Protein AF-A0A7S4Q7L6-F1 (afdb_monomer_lite)

InterPro domains:
  IPR058254 Putative CHCC zinc finger [PF26600] (32-59)
  IPR058254 Putative CHCC zinc finger [PF26600] (162-194)
  IPR058255 Putative CHCC zinc finger domain [PF26601] (67-102)

Sequence (224 aa):
KHMPKSTPLQELVEGSIPQVPPDLAGIRCGQEVTVRRRCGHAQKMRCDQASNVLPPCTEACSTRSFLCGHNVPVPCHLKQTFTAFNPWSSDTLDSLTER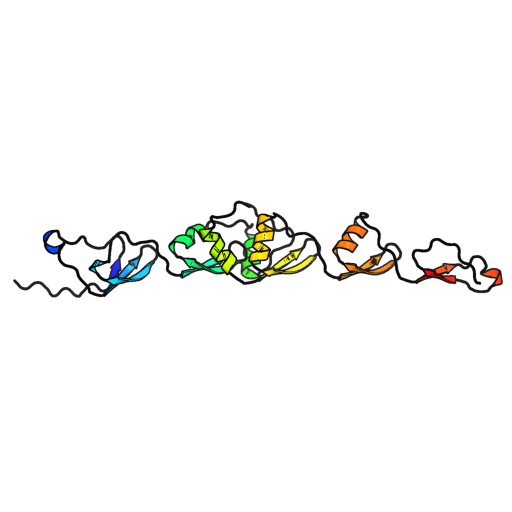QLLPAGAKPEDPSMPHDDVLKYVKACGKSVTVVKPCGHSAKYDCKQLLKIFTDGEVKSHCSETVTKPLRCGHMASISCRKYQDYAAQRASIECKETAFRPCWNSGVCGHAALPVKCSSDATVCCD

pLDDT: mean 87.02, std 10.12, range [39.03, 96.56]

Foldseek 3Di:
DDDPPDDPAQEAEQLGDDDDPPVCPPPFAQDWHWYQYPLRDTDIDGPNPDHNDDDAAQDWDFDAQLLQLDTWTGGSNCRVVRVVDHQWDPVQNCCSNVVSEREEPTFGNDLDDDDPSNVVRLVVRQAWGWYQYPLRDIDIDGSVRSVVCSNVRHDPRFQQDWDWDADPLRDTDTGGPVQVVCVVVVNDDDQQQDWDWDAAPVCVPPVDRTDTDRSPDPDRDHDD

Structure (mmCIF, N/CA/C/O backbone):
data_AF-A0A7S4Q7L6-F1
#
_entry.id   AF-A0A7S4Q7L6-F1
#
loop_
_atom_site.group_PDB
_atom_site.id
_atom_site.type_symbol
_atom_site.label_atom_id
_atom_site.label_alt_id
_atom_site.label_comp_id
_atom_site.label_asym_id
_atom_site.label_entity_id
_atom_site.label_seq_id
_atom_site.pdbx_PDB_ins_code
_atom_site.Cartn_x
_atom_site.Cartn_y
_atom_site.Cartn_z
_atom_site.occupancy
_atom_site.B_iso_or_equiv
_atom_site.auth_seq_id
_atom_site.auth_comp_id
_atom_site.auth_asym_id
_atom_site.auth_atom_id
_atom_site.pdbx_PDB_model_num
ATOM 1 N N . LYS A 1 1 ? -32.925 -6.455 60.599 1.00 42.09 1 LYS A N 1
ATOM 2 C CA . LYS A 1 1 ? -33.080 -6.909 59.195 1.00 42.09 1 LYS A CA 1
ATOM 3 C C . LYS A 1 1 ? -31.684 -7.105 58.616 1.00 42.09 1 LYS A C 1
ATOM 5 O O . LYS A 1 1 ? -31.013 -6.118 58.355 1.00 42.09 1 LYS A O 1
ATOM 10 N N . HIS A 1 2 ? -31.195 -8.343 58.541 1.00 39.50 2 HIS A N 1
ATOM 11 C CA . HIS A 1 2 ? -29.922 -8.632 57.880 1.00 39.50 2 HIS A CA 1
ATOM 12 C C . HIS A 1 2 ? -30.136 -8.548 56.371 1.00 39.50 2 HIS A C 1
ATOM 14 O O . HIS A 1 2 ? -30.922 -9.319 55.826 1.00 39.50 2 HIS A O 1
ATOM 20 N N . MET A 1 3 ? -29.477 -7.594 55.714 1.00 39.06 3 MET A N 1
ATOM 21 C CA . MET A 1 3 ? -29.336 -7.658 54.266 1.00 39.06 3 MET A CA 1
ATOM 22 C C . MET A 1 3 ? -28.391 -8.818 53.929 1.00 39.06 3 MET A C 1
ATOM 24 O O . MET A 1 3 ? -27.356 -8.957 54.591 1.00 39.06 3 MET A O 1
ATOM 28 N N . PRO A 1 4 ? -28.734 -9.673 52.952 1.00 46.16 4 PRO A N 1
ATOM 29 C CA . PRO A 1 4 ? -27.823 -10.707 52.493 1.00 46.16 4 PRO A CA 1
ATOM 30 C C . PRO A 1 4 ? -26.533 -10.046 51.999 1.00 46.16 4 PRO A C 1
ATOM 32 O O . PRO A 1 4 ? -26.574 -9.055 51.272 1.00 46.16 4 PRO A O 1
ATOM 35 N N . LYS A 1 5 ? -25.383 -10.584 52.423 1.00 39.03 5 LYS A N 1
ATOM 36 C CA . LYS A 1 5 ? -24.067 -10.187 51.910 1.00 39.03 5 LYS A CA 1
ATOM 37 C C . LYS A 1 5 ? -24.010 -10.573 50.432 1.00 39.03 5 LYS A C 1
ATOM 39 O O . LYS A 1 5 ? -23.668 -11.704 50.103 1.00 39.03 5 LYS A O 1
ATOM 44 N N . SER A 1 6 ? -24.395 -9.658 49.550 1.00 54.78 6 SER A N 1
ATOM 45 C CA . SER A 1 6 ? -24.196 -9.817 48.116 1.00 54.78 6 SER A CA 1
ATOM 46 C C . SER A 1 6 ? -22.705 -9.707 47.826 1.00 54.78 6 SER A C 1
ATOM 48 O O . SER A 1 6 ? -22.066 -8.725 48.212 1.00 54.78 6 SER A O 1
ATOM 50 N N . THR A 1 7 ? -22.151 -10.708 47.155 1.00 55.19 7 THR A N 1
ATOM 51 C CA . THR A 1 7 ? -20.798 -10.651 46.608 1.00 55.19 7 THR A CA 1
ATOM 52 C C . THR A 1 7 ? -20.687 -9.404 45.724 1.00 55.19 7 THR A C 1
ATOM 54 O O . THR A 1 7 ? -21.567 -9.195 44.885 1.00 55.19 7 THR A O 1
ATOM 57 N N . PRO A 1 8 ? -19.672 -8.545 45.911 1.00 62.78 8 PRO A N 1
ATOM 58 C CA . PRO A 1 8 ? -19.509 -7.370 45.068 1.00 62.78 8 PRO A CA 1
ATOM 59 C C . PRO A 1 8 ? -19.379 -7.800 43.604 1.00 62.78 8 PRO A C 1
ATOM 61 O O . PRO A 1 8 ? -18.580 -8.678 43.275 1.00 62.78 8 PRO A O 1
ATOM 64 N N . LEU A 1 9 ? -20.188 -7.190 42.734 1.00 67.94 9 LEU A N 1
ATOM 65 C CA . LEU A 1 9 ? -20.111 -7.393 41.291 1.00 67.94 9 LEU A CA 1
ATOM 66 C C . LEU A 1 9 ? -18.767 -6.856 40.798 1.00 67.94 9 LEU A C 1
ATOM 68 O O . LEU A 1 9 ? -18.564 -5.648 40.721 1.00 67.94 9 LEU A O 1
ATOM 72 N N . GLN A 1 10 ? -17.846 -7.766 40.495 1.00 81.00 10 GLN A N 1
ATOM 73 C CA . GLN A 1 10 ? -16.548 -7.422 39.913 1.00 81.00 10 GLN A CA 1
ATOM 74 C C . GLN A 1 10 ? -16.646 -7.156 38.408 1.00 81.00 10 GLN A C 1
ATOM 76 O O . GLN A 1 10 ? -15.788 -6.466 37.859 1.00 81.00 10 GLN A O 1
ATOM 81 N N . GLU A 1 11 ? -17.693 -7.667 37.755 1.00 87.88 11 GLU A N 1
ATOM 82 C CA . GLU A 1 11 ? -17.915 -7.532 36.320 1.00 87.88 11 GLU A CA 1
ATOM 83 C C . GLU A 1 11 ? -19.315 -6.975 36.030 1.00 87.88 11 GLU A C 1
ATOM 85 O O . GLU A 1 11 ? -20.319 -7.456 36.557 1.00 87.88 11 GLU A O 1
ATOM 90 N N . LEU A 1 12 ? -19.369 -5.939 35.196 1.00 90.62 12 LEU A N 1
ATOM 91 C CA . LEU A 1 12 ? -20.584 -5.299 34.698 1.00 90.62 12 LEU A CA 1
ATOM 92 C C . LEU A 1 12 ? -20.605 -5.389 33.172 1.00 90.62 12 LEU A C 1
ATOM 94 O O . LEU A 1 12 ? -19.553 -5.446 32.543 1.00 90.62 12 LEU A O 1
ATOM 98 N N . VAL A 1 13 ? -21.786 -5.343 32.560 1.00 91.12 13 VAL A N 1
ATOM 99 C CA . VAL A 1 13 ? -21.930 -5.334 31.097 1.00 91.12 13 VAL A CA 1
ATOM 100 C C . VAL A 1 13 ? -22.543 -4.010 30.655 1.00 91.12 13 VAL A C 1
ATOM 102 O O . VAL A 1 13 ? -23.591 -3.599 31.154 1.00 91.12 13 VAL A O 1
ATOM 105 N N . GLU A 1 14 ? -21.890 -3.333 29.714 1.00 91.25 14 GLU A N 1
ATOM 106 C CA . GLU A 1 14 ? -22.362 -2.067 29.149 1.00 91.25 14 GLU A CA 1
ATOM 107 C C . GLU A 1 14 ? -23.749 -2.225 28.500 1.00 91.25 14 GLU A C 1
ATOM 109 O O . GLU A 1 14 ? -23.944 -3.037 27.596 1.00 91.25 14 GLU A O 1
ATOM 114 N N . GLY A 1 15 ? -24.715 -1.404 28.922 1.00 89.88 15 GLY A N 1
ATOM 115 C CA . GLY A 1 15 ? -26.112 -1.489 28.480 1.00 89.88 15 GLY A CA 1
ATOM 116 C C . GLY A 1 15 ? -26.974 -2.443 29.312 1.00 89.88 15 GLY A C 1
ATOM 117 O O . GLY A 1 15 ? -28.170 -2.556 29.059 1.00 89.88 15 GLY A O 1
ATOM 118 N N . SER A 1 16 ? -26.390 -3.118 30.301 1.00 90.38 16 SER A N 1
ATOM 119 C CA . SER A 1 16 ? -27.092 -3.968 31.269 1.00 90.38 16 SER A CA 1
ATOM 120 C C . SER A 1 16 ? -26.709 -3.623 32.711 1.00 90.38 16 SER A C 1
ATOM 122 O O . SER A 1 16 ? -26.847 -4.449 33.610 1.00 90.38 16 SER A O 1
ATOM 124 N N . ILE A 1 17 ? -26.217 -2.402 32.943 1.00 86.38 17 ILE A N 1
ATOM 125 C CA . ILE A 1 17 ? -25.894 -1.908 34.280 1.00 86.38 17 ILE A CA 1
ATOM 126 C C . ILE A 1 17 ? -27.208 -1.507 34.965 1.00 86.38 17 ILE A C 1
ATOM 128 O O . ILE A 1 17 ? -27.926 -0.654 34.424 1.00 86.38 17 ILE A O 1
ATOM 132 N N . PRO A 1 18 ? -27.544 -2.098 36.129 1.00 85.00 18 PRO A N 1
ATOM 133 C CA . PRO A 1 18 ? -28.749 -1.745 36.868 1.00 85.00 18 PRO A CA 1
ATOM 134 C C . PRO A 1 18 ? -28.791 -0.250 37.182 1.00 85.00 18 PRO A C 1
ATOM 136 O O . PRO A 1 18 ? -27.782 0.345 37.562 1.00 85.00 18 PRO A O 1
ATOM 139 N N . GLN A 1 19 ? -29.966 0.360 37.031 1.00 82.19 19 GLN A N 1
ATOM 140 C CA . GLN A 1 19 ? -30.165 1.744 37.450 1.00 82.19 19 GLN A CA 1
ATOM 141 C C . GLN A 1 19 ? -30.057 1.834 38.973 1.00 82.19 19 GLN A C 1
ATOM 143 O O . GLN A 1 19 ? -30.581 0.978 39.689 1.00 82.19 19 GLN A O 1
ATOM 148 N N . VAL A 1 20 ? -29.381 2.873 39.462 1.00 81.50 20 VAL A N 1
ATOM 149 C CA . VAL A 1 20 ? -29.282 3.132 40.899 1.00 81.50 20 VAL A CA 1
ATOM 150 C C . VAL A 1 20 ? -30.663 3.571 41.402 1.00 81.50 20 VAL A C 1
ATOM 152 O O . VAL A 1 20 ? -31.227 4.512 40.838 1.00 81.50 20 VAL A O 1
ATOM 155 N N . PRO A 1 21 ? -31.224 2.916 42.435 1.00 84.94 21 PRO A N 1
ATOM 156 C CA . PRO A 1 21 ? -32.469 3.350 43.058 1.00 84.94 21 PRO A CA 1
ATOM 157 C C . PRO A 1 21 ? -32.416 4.832 43.481 1.00 84.94 21 PRO A C 1
ATOM 159 O O . PRO A 1 21 ? -31.362 5.283 43.939 1.00 84.94 21 PRO A O 1
ATOM 162 N N . PRO A 1 22 ? -33.512 5.610 43.354 1.00 84.75 22 PRO A N 1
ATOM 163 C CA . PRO A 1 22 ? -33.504 7.047 43.656 1.00 84.75 22 PRO A CA 1
ATOM 164 C C . PRO A 1 22 ? -33.036 7.388 45.078 1.00 84.75 22 PRO A C 1
ATOM 166 O O . PRO A 1 22 ? -32.359 8.393 45.283 1.00 84.75 22 PRO A O 1
ATOM 169 N N . ASP A 1 23 ? -33.347 6.530 46.049 1.00 88.44 23 ASP A N 1
ATOM 170 C CA . ASP A 1 23 ? -32.930 6.625 47.453 1.00 88.44 23 ASP A CA 1
ATOM 171 C C . ASP A 1 23 ? -31.418 6.423 47.661 1.00 88.44 23 ASP A C 1
ATOM 173 O O . ASP A 1 23 ? -30.871 6.845 48.680 1.00 88.44 23 ASP A O 1
ATOM 177 N N . LEU A 1 24 ? -30.725 5.842 46.679 1.00 82.44 24 LEU A N 1
ATOM 178 C CA . LEU A 1 24 ? -29.279 5.612 46.685 1.00 82.44 24 LEU A CA 1
ATOM 179 C C . LEU A 1 24 ? -28.524 6.517 45.696 1.00 82.44 24 LEU A C 1
ATOM 181 O O . LEU A 1 24 ? -27.299 6.435 45.615 1.00 82.44 24 LEU A O 1
ATO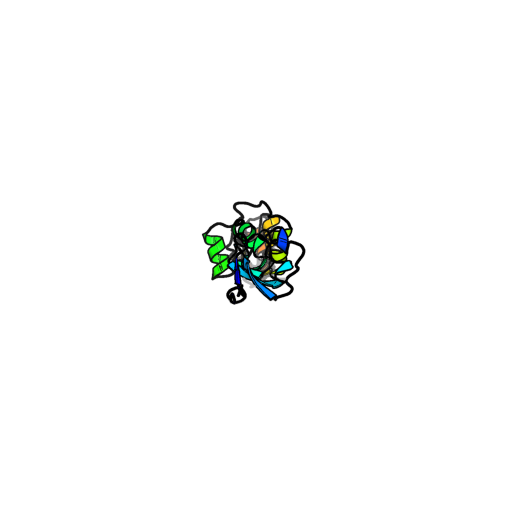M 185 N N . ALA A 1 25 ? -29.211 7.412 44.976 1.00 80.00 25 ALA A N 1
ATOM 186 C CA . ALA A 1 25 ? -28.619 8.244 43.922 1.00 80.00 25 ALA A CA 1
ATOM 187 C C . ALA A 1 25 ? -27.499 9.187 44.416 1.00 80.00 25 ALA A C 1
ATOM 189 O O . ALA A 1 25 ? -26.625 9.577 43.643 1.00 80.00 25 ALA A O 1
ATOM 190 N N . GLY A 1 26 ? -27.499 9.543 45.706 1.00 84.12 26 GLY A N 1
ATOM 191 C CA . GLY A 1 26 ? -26.444 10.353 46.328 1.00 84.12 26 GLY A CA 1
ATOM 192 C C . GLY A 1 26 ? -25.184 9.572 46.724 1.00 84.12 26 GLY A C 1
ATOM 193 O O . GLY A 1 26 ? -24.165 10.184 47.051 1.00 84.12 26 GLY A O 1
ATOM 194 N N . ILE A 1 27 ? -25.223 8.236 46.708 1.00 86.75 27 ILE A N 1
ATOM 195 C CA . ILE A 1 27 ? -24.121 7.386 47.168 1.00 86.75 27 ILE A CA 1
ATOM 196 C C . ILE A 1 27 ? -23.187 7.082 45.996 1.00 86.75 27 ILE A C 1
ATOM 198 O O . ILE A 1 27 ? -23.564 6.439 45.020 1.00 86.75 27 ILE A O 1
ATOM 202 N N . ARG A 1 28 ? -21.925 7.503 46.113 1.00 88.38 28 ARG A N 1
ATOM 203 C CA . ARG A 1 28 ? -20.885 7.228 45.114 1.00 88.38 28 ARG A CA 1
ATOM 204 C C . ARG A 1 28 ? -20.045 6.027 45.525 1.00 88.38 28 ARG A C 1
ATOM 206 O O . ARG A 1 28 ? -19.264 6.100 46.472 1.00 88.38 28 ARG A O 1
ATOM 213 N N . CYS A 1 29 ? -20.184 4.922 44.798 1.00 86.94 29 CYS A N 1
ATOM 214 C CA . CYS A 1 29 ? -19.355 3.740 45.000 1.00 86.94 29 CYS A CA 1
ATOM 215 C C . CYS A 1 29 ? -17.990 3.906 44.312 1.00 86.94 29 CYS A C 1
ATOM 217 O O . CYS A 1 29 ? -17.897 3.928 43.089 1.00 86.94 29 CYS A O 1
ATOM 219 N N . GLY A 1 30 ? -16.916 3.991 45.099 1.00 89.19 30 GLY A N 1
ATOM 220 C CA . GLY A 1 30 ? -15.546 4.104 44.584 1.00 89.19 30 GLY A CA 1
ATOM 221 C C . GLY A 1 30 ? -14.864 2.774 44.244 1.00 89.19 30 GLY A C 1
ATOM 222 O O . GLY A 1 30 ? -13.691 2.791 43.889 1.00 89.19 30 GLY A O 1
ATOM 223 N N . GLN A 1 31 ? -15.551 1.634 44.385 1.00 90.31 31 GLN A N 1
ATOM 224 C CA . GLN A 1 31 ? -14.964 0.319 44.098 1.00 90.31 31 GLN A CA 1
ATOM 225 C C . GLN A 1 31 ? -14.599 0.188 42.618 1.00 90.31 31 GLN A C 1
ATOM 227 O O . GLN A 1 31 ? -15.363 0.615 41.751 1.00 90.31 31 GLN A O 1
ATOM 232 N N . GLU A 1 32 ? -13.442 -0.414 42.339 1.00 93.12 32 GLU A N 1
ATOM 233 C CA . GLU A 1 32 ? -13.039 -0.756 40.976 1.00 93.12 32 GLU A CA 1
ATOM 234 C C . GLU A 1 32 ? -13.887 -1.928 40.476 1.00 93.12 32 GLU A C 1
ATOM 236 O O . GLU A 1 32 ? -14.024 -2.955 41.143 1.00 93.12 32 GLU A O 1
ATOM 241 N N . VAL A 1 33 ? -14.452 -1.761 39.288 1.00 93.38 33 VAL A N 1
ATOM 242 C CA . VAL A 1 33 ? -15.239 -2.768 38.583 1.00 93.38 33 VAL A CA 1
ATOM 243 C C . VAL A 1 33 ? -14.708 -2.907 37.163 1.00 93.38 33 VAL A C 1
ATOM 245 O O . VAL A 1 33 ? -14.174 -1.960 36.578 1.00 93.38 33 VAL A O 1
ATOM 248 N N . THR A 1 34 ? -14.860 -4.095 36.590 1.00 94.44 34 THR A N 1
ATOM 249 C CA . THR A 1 34 ? -14.556 -4.352 35.183 1.00 94.44 34 THR A CA 1
ATOM 250 C C . THR A 1 34 ? -15.844 -4.250 34.382 1.00 94.44 34 THR A C 1
ATOM 252 O O . THR A 1 34 ? -16.755 -5.048 34.567 1.00 94.44 34 THR A O 1
ATOM 255 N N . VAL A 1 35 ? -15.946 -3.279 33.480 1.00 93.31 35 VAL A N 1
ATOM 256 C CA . VAL A 1 35 ? -17.083 -3.169 32.563 1.00 93.31 35 VAL A CA 1
ATOM 257 C C . VAL A 1 35 ? -16.724 -3.829 31.238 1.00 93.31 35 VAL A C 1
ATOM 259 O O . VAL A 1 35 ? -15.821 -3.379 30.531 1.00 93.31 35 VAL A O 1
ATOM 262 N N . ARG A 1 36 ? -17.446 -4.887 30.878 1.00 94.62 36 ARG A N 1
ATOM 263 C CA . ARG A 1 36 ? -17.396 -5.504 29.558 1.00 94.62 36 ARG A CA 1
ATOM 264 C C . ARG A 1 36 ? -18.245 -4.692 28.589 1.00 94.62 36 ARG A C 1
ATOM 266 O O . ARG A 1 36 ? -19.466 -4.600 28.719 1.00 94.62 36 ARG A O 1
ATOM 273 N N . ARG A 1 37 ? -17.579 -4.077 27.621 1.00 93.81 37 ARG A N 1
ATOM 274 C CA . ARG A 1 37 ? -18.191 -3.249 26.582 1.00 93.81 37 ARG A CA 1
ATOM 275 C C . ARG A 1 37 ? -18.937 -4.100 25.566 1.00 93.81 37 ARG A C 1
ATOM 277 O O . ARG A 1 37 ? -18.637 -5.283 25.393 1.00 93.81 37 ARG A O 1
ATOM 284 N N . ARG A 1 38 ? -19.837 -3.477 24.802 1.00 91.56 38 ARG A N 1
ATOM 285 C CA . ARG A 1 38 ? -20.570 -4.164 23.713 1.00 91.56 38 ARG A CA 1
ATOM 286 C C . ARG A 1 38 ? -19.654 -4.725 22.625 1.00 91.56 38 ARG A C 1
ATOM 288 O O . ARG A 1 38 ? -19.975 -5.724 21.997 1.00 91.56 38 ARG A O 1
ATOM 295 N N . CYS A 1 39 ? -18.492 -4.103 22.428 1.00 92.50 39 CYS A N 1
ATOM 296 C CA . CYS A 1 39 ? -17.452 -4.601 21.530 1.00 92.50 39 CYS A CA 1
ATOM 297 C C . CYS A 1 39 ? -16.636 -5.776 22.106 1.00 92.50 39 CYS A C 1
ATOM 299 O O . CYS A 1 39 ? -15.707 -6.240 21.451 1.00 92.50 39 CYS A O 1
ATOM 301 N N . GLY A 1 40 ? -16.944 -6.237 23.323 1.00 92.75 40 GLY A N 1
ATOM 302 C CA . GLY A 1 40 ? -16.284 -7.354 24.002 1.00 92.75 40 GLY A CA 1
ATOM 303 C C . GLY A 1 40 ? -15.072 -6.969 24.857 1.00 92.75 40 GLY A C 1
ATOM 304 O O . GLY A 1 40 ? -14.668 -7.768 25.702 1.00 92.75 40 GLY A O 1
ATOM 305 N N . HIS A 1 41 ? -14.520 -5.761 24.690 1.00 94.50 41 HIS A N 1
ATOM 306 C CA . HIS A 1 41 ? -13.390 -5.276 25.488 1.00 94.50 41 HIS A CA 1
ATOM 307 C C . HIS A 1 41 ? -13.784 -5.036 26.946 1.00 94.50 41 HIS A C 1
ATOM 309 O O . HIS A 1 41 ? -14.843 -4.479 27.232 1.00 94.50 41 HIS A O 1
ATOM 315 N N . ALA A 1 42 ? -12.902 -5.413 27.864 1.00 94.12 42 ALA A N 1
ATOM 316 C CA . ALA A 1 42 ? -13.042 -5.143 29.285 1.00 94.12 42 ALA A CA 1
ATOM 317 C C . ALA A 1 42 ? -12.335 -3.829 29.643 1.00 94.12 42 ALA A C 1
ATOM 319 O O . ALA A 1 42 ? -11.194 -3.614 29.242 1.00 94.12 42 ALA A O 1
ATOM 320 N N . GLN A 1 43 ? -12.995 -2.964 30.410 1.00 93.19 43 GLN A N 1
ATOM 321 C CA . GLN A 1 43 ? -12.415 -1.718 30.903 1.00 93.19 43 GLN A CA 1
ATOM 322 C C . GLN A 1 43 ? -12.590 -1.622 32.417 1.00 93.19 43 GLN A C 1
ATOM 324 O O . GLN A 1 43 ? -13.705 -1.704 32.924 1.00 93.19 43 GLN A O 1
ATOM 329 N N . LYS A 1 44 ? -11.488 -1.407 33.135 1.00 92.94 44 LYS A N 1
ATOM 330 C CA . LYS A 1 44 ? -11.516 -1.132 34.574 1.00 92.94 44 LYS A CA 1
ATOM 331 C C . LYS A 1 44 ? -11.874 0.328 34.824 1.00 92.94 44 LYS A C 1
ATOM 333 O O . LYS A 1 44 ? -11.301 1.220 34.199 1.00 92.94 44 LYS A O 1
ATOM 338 N N . MET A 1 45 ? -12.822 0.569 35.720 1.00 92.44 45 MET A N 1
ATOM 339 C CA . MET A 1 45 ? -13.224 1.910 36.151 1.00 92.44 45 MET A CA 1
ATOM 340 C C . MET A 1 45 ? -13.893 1.857 37.519 1.00 92.44 45 MET A C 1
ATOM 342 O O . MET A 1 45 ? -14.161 0.780 38.049 1.00 92.44 45 MET A O 1
ATOM 346 N N . ARG A 1 46 ? -14.174 3.019 38.106 1.00 92.31 46 ARG A N 1
ATOM 347 C CA . ARG A 1 46 ? -14.940 3.067 39.351 1.00 92.31 46 ARG A CA 1
ATOM 348 C C . ARG A 1 46 ? -16.411 2.756 39.091 1.00 92.31 46 ARG A C 1
ATOM 350 O O . ARG A 1 46 ? -16.959 3.142 38.061 1.00 92.31 46 ARG A O 1
ATOM 357 N N . CYS A 1 47 ? -17.061 2.112 40.051 1.00 89.38 47 CYS A N 1
ATOM 358 C CA . CYS A 1 47 ? -18.480 1.777 39.979 1.00 89.38 47 CYS A CA 1
ATOM 359 C C . CYS A 1 47 ? -19.362 3.022 39.769 1.00 89.38 47 CYS A C 1
ATOM 361 O O . CYS A 1 47 ? -20.257 2.997 38.933 1.00 89.38 47 CYS A O 1
ATOM 363 N N . ASP A 1 48 ? -19.052 4.143 40.426 1.00 88.81 48 ASP A N 1
ATOM 364 C CA . ASP A 1 48 ? -19.747 5.426 40.234 1.00 88.81 48 ASP A CA 1
ATOM 365 C C . ASP A 1 48 ? -19.505 6.100 38.871 1.00 88.81 48 ASP A C 1
ATOM 367 O O . ASP A 1 48 ? -20.177 7.077 38.544 1.00 88.81 48 ASP A O 1
ATOM 371 N N . GLN A 1 49 ? -18.557 5.596 38.079 1.00 89.69 49 GLN A N 1
ATOM 372 C CA . GLN A 1 49 ? -18.297 6.019 36.700 1.00 89.69 49 GLN A CA 1
ATOM 373 C C . GLN A 1 49 ? -18.873 5.041 35.669 1.00 89.69 49 GLN A C 1
ATOM 375 O O . GLN A 1 49 ? -18.989 5.393 34.494 1.00 89.69 49 GLN A O 1
ATOM 380 N N . ALA A 1 50 ? -19.222 3.821 36.085 1.00 89.69 50 ALA A N 1
ATOM 381 C CA . ALA A 1 50 ? -19.803 2.824 35.207 1.00 89.69 50 ALA A CA 1
ATOM 382 C C . ALA A 1 50 ? -21.201 3.277 34.763 1.00 89.69 50 ALA A C 1
ATOM 384 O O . ALA A 1 50 ? -22.040 3.665 35.575 1.00 89.69 50 ALA A O 1
ATOM 385 N N . SER A 1 51 ? -21.462 3.235 33.459 1.00 86.75 51 SER A N 1
ATOM 386 C CA . SER A 1 51 ? -22.735 3.672 32.894 1.00 86.75 51 SER A CA 1
ATOM 387 C C . SER A 1 51 ? -23.187 2.750 31.761 1.00 86.75 51 SER A C 1
ATOM 389 O O . SER A 1 51 ? -22.408 1.984 31.192 1.00 86.75 51 SER A O 1
ATOM 391 N N . ASN A 1 52 ? -24.468 2.845 31.405 1.00 87.69 52 ASN A N 1
ATOM 392 C CA . ASN A 1 52 ? -25.014 2.139 30.245 1.00 87.69 52 ASN A CA 1
ATOM 393 C C . ASN A 1 52 ? -24.565 2.727 28.896 1.00 87.69 52 ASN A C 1
ATOM 395 O O . ASN A 1 52 ? -24.826 2.115 27.859 1.00 87.69 52 ASN A O 1
ATOM 399 N N . VAL A 1 53 ? -23.925 3.901 28.911 1.00 88.00 53 VAL A N 1
ATOM 400 C CA . VAL A 1 53 ? -23.475 4.641 27.729 1.00 88.00 53 VAL A CA 1
ATOM 401 C C . VAL A 1 53 ? -22.061 5.146 27.996 1.00 88.00 53 VAL A C 1
ATOM 403 O O . VAL A 1 53 ? -21.863 6.223 28.566 1.00 88.00 53 VAL A O 1
ATOM 406 N N . LEU A 1 54 ? -21.068 4.345 27.617 1.00 90.12 54 LEU A N 1
ATOM 407 C CA . LEU A 1 54 ? -19.666 4.717 27.763 1.00 90.12 54 LEU A CA 1
ATOM 408 C C . LEU A 1 54 ? -19.180 5.503 26.534 1.00 90.12 54 LEU A C 1
ATOM 410 O O . LEU A 1 54 ? -19.733 5.360 25.440 1.00 90.12 54 LEU A O 1
ATOM 414 N N . PRO A 1 55 ? -18.113 6.316 26.668 1.00 92.00 55 PRO A N 1
ATOM 415 C CA . PRO A 1 55 ? -17.460 6.927 25.511 1.00 92.00 55 PRO A CA 1
ATOM 416 C C . PRO A 1 55 ? -16.944 5.851 24.539 1.00 92.00 55 PRO A C 1
ATOM 418 O O . PRO A 1 55 ? -16.727 4.712 24.970 1.00 92.00 55 PRO A O 1
ATOM 421 N N . PRO A 1 56 ? -16.688 6.183 23.258 1.00 93.94 56 PRO A N 1
ATOM 422 C CA . PRO A 1 56 ? -16.210 5.227 22.259 1.00 93.94 56 PRO A CA 1
ATOM 423 C C . PRO A 1 56 ? -15.014 4.401 22.742 1.00 93.94 56 PRO A C 1
ATOM 425 O O . PRO A 1 56 ? -14.121 4.901 23.421 1.00 93.94 56 PRO A O 1
ATOM 428 N N . CYS A 1 57 ? -14.989 3.115 22.393 1.00 94.75 57 CYS A N 1
ATOM 429 C CA . CYS A 1 57 ? -13.909 2.230 22.814 1.00 94.75 57 CYS A CA 1
ATOM 430 C C . CYS A 1 57 ? -12.612 2.571 22.068 1.00 94.75 57 CYS A C 1
ATOM 432 O O . CYS A 1 57 ? -12.554 2.484 20.837 1.00 94.75 57 CYS A O 1
ATOM 434 N N . THR A 1 58 ? -11.572 2.950 22.810 1.00 94.81 58 THR A N 1
ATOM 435 C CA . THR A 1 58 ? -10.258 3.337 22.272 1.00 94.81 58 THR A CA 1
ATOM 436 C C . THR A 1 58 ? -9.217 2.223 22.325 1.00 94.81 58 THR A C 1
ATOM 438 O O . THR A 1 58 ? -8.092 2.447 21.888 1.00 94.81 58 THR A O 1
ATOM 441 N N . GLU A 1 59 ? -9.581 1.037 22.824 1.00 95.38 59 GLU A N 1
ATOM 442 C CA . GLU A 1 59 ? -8.705 -0.139 22.835 1.00 95.38 59 GLU A CA 1
ATOM 443 C C . GLU A 1 59 ? -8.174 -0.434 21.431 1.00 95.38 59 GLU A C 1
ATOM 445 O O . GLU A 1 59 ? -8.919 -0.385 20.444 1.00 95.38 59 GLU A O 1
ATOM 450 N N . ALA A 1 60 ? -6.877 -0.721 21.342 1.00 95.69 60 ALA A N 1
ATOM 451 C CA . ALA A 1 60 ? -6.211 -0.962 20.073 1.00 95.69 60 ALA A CA 1
ATOM 452 C C . ALA A 1 60 ? -6.588 -2.347 19.530 1.00 95.69 60 ALA A C 1
ATOM 454 O O . ALA A 1 60 ? -6.221 -3.384 20.074 1.00 95.69 60 ALA A O 1
ATOM 455 N N . CYS A 1 61 ? -7.293 -2.359 18.408 1.00 95.44 61 CYS A N 1
ATOM 456 C CA . CYS A 1 61 ? -7.588 -3.543 17.622 1.00 95.44 61 CYS A CA 1
ATOM 457 C C . CYS A 1 61 ? -6.580 -3.678 16.482 1.00 95.44 61 CYS A C 1
ATOM 459 O O . CYS A 1 61 ? -6.339 -2.725 15.743 1.00 95.44 61 CYS A O 1
ATOM 461 N N . SER A 1 62 ? -6.045 -4.880 16.286 1.00 95.06 62 SER A N 1
ATOM 462 C CA . SER A 1 62 ? -5.286 -5.197 15.076 1.00 95.06 62 SER A CA 1
ATOM 463 C C . SER A 1 62 ? -6.245 -5.366 13.896 1.00 95.06 62 SER A C 1
ATOM 465 O O . SER A 1 62 ? -7.200 -6.144 13.974 1.00 95.06 62 SER A O 1
ATOM 467 N N . THR A 1 63 ? -6.004 -4.633 12.811 1.00 94.50 63 THR A N 1
ATOM 468 C CA . THR A 1 63 ? -6.741 -4.761 11.547 1.00 94.50 63 THR A CA 1
ATOM 469 C C . THR A 1 63 ? -5.798 -4.628 10.358 1.00 94.50 63 THR A C 1
ATOM 471 O O . THR A 1 63 ? -4.712 -4.068 10.491 1.00 94.50 63 THR A O 1
ATOM 474 N N . ARG A 1 64 ? -6.196 -5.115 9.183 1.00 93.12 64 ARG A N 1
ATOM 475 C CA . ARG A 1 64 ? -5.389 -5.000 7.964 1.00 93.12 64 ARG A CA 1
ATOM 476 C C . ARG A 1 64 ? -5.626 -3.658 7.296 1.00 93.12 64 ARG A C 1
ATOM 478 O O . ARG A 1 64 ? -6.760 -3.313 6.990 1.00 93.12 64 ARG A O 1
ATOM 485 N N . SER A 1 65 ? -4.546 -2.926 7.049 1.00 92.81 65 SER A N 1
ATOM 486 C CA . SER A 1 65 ? -4.541 -1.715 6.235 1.00 92.81 65 SER A CA 1
ATOM 487 C C . SER A 1 65 ? -5.060 -2.021 4.838 1.00 92.81 65 SER A C 1
ATOM 489 O O . SER A 1 65 ? -4.437 -2.793 4.110 1.00 92.81 65 SER A O 1
ATOM 491 N N . PHE A 1 66 ? -6.145 -1.360 4.442 1.00 88.38 66 PHE A N 1
ATOM 492 C CA . PHE A 1 66 ? -6.689 -1.464 3.090 1.00 88.38 66 PHE A CA 1
ATOM 493 C C . PHE A 1 66 ? -5.668 -1.069 2.021 1.00 88.38 66 PHE A C 1
ATOM 495 O O . PHE A 1 66 ? -5.741 -1.541 0.903 1.00 88.38 66 PHE A O 1
ATOM 502 N N . LEU A 1 67 ? -4.691 -0.215 2.342 1.00 90.31 67 LEU A N 1
ATOM 503 C CA . LEU A 1 67 ? -3.728 0.279 1.361 1.00 90.31 67 LEU A CA 1
ATOM 504 C C . LEU A 1 67 ? -2.603 -0.725 1.078 1.00 90.31 67 LEU A C 1
ATOM 506 O O . LEU A 1 67 ? -2.086 -0.772 -0.032 1.00 90.31 67 LEU A O 1
ATOM 510 N N . CYS A 1 68 ? -2.176 -1.480 2.092 1.00 91.94 68 CYS A N 1
ATOM 511 C CA . CYS A 1 68 ? -0.925 -2.242 2.042 1.00 91.94 68 CYS A CA 1
ATOM 512 C C . CYS A 1 68 ? -1.014 -3.667 2.605 1.00 91.94 68 CYS A C 1
ATOM 514 O O . CYS A 1 68 ? 0.007 -4.342 2.664 1.00 91.94 68 CYS A O 1
ATOM 516 N N . GLY A 1 69 ? -2.180 -4.108 3.085 1.00 93.12 69 GLY A N 1
ATOM 517 C CA . GLY A 1 69 ? -2.403 -5.442 3.660 1.00 93.12 69 GLY A CA 1
ATOM 518 C C . GLY A 1 69 ? -1.807 -5.663 5.058 1.00 93.12 69 GLY A C 1
ATOM 519 O O . GLY A 1 69 ? -2.163 -6.617 5.747 1.00 93.12 69 GLY A O 1
ATOM 520 N N . HIS A 1 70 ? -0.927 -4.777 5.532 1.00 94.12 70 HIS A N 1
ATOM 521 C CA . HIS A 1 70 ? -0.282 -4.919 6.835 1.00 94.12 70 HIS A CA 1
ATOM 522 C C . HIS A 1 70 ? -1.249 -4.762 8.008 1.00 94.12 70 HIS A C 1
ATOM 524 O O . HIS A 1 70 ? -2.090 -3.867 8.017 1.00 94.12 70 HIS A O 1
ATOM 530 N N . ASN A 1 71 ? -1.023 -5.538 9.068 1.00 95.00 71 ASN A N 1
ATOM 531 C CA . ASN A 1 71 ? -1.677 -5.302 10.351 1.00 95.00 71 ASN A CA 1
ATOM 532 C C . ASN A 1 71 ? -1.245 -3.950 10.945 1.00 95.00 71 ASN A C 1
ATOM 534 O O . ASN A 1 71 ? -0.044 -3.710 11.133 1.00 95.00 71 ASN A O 1
ATOM 538 N N . VAL A 1 72 ? -2.227 -3.102 11.242 1.00 94.94 72 VAL A N 1
ATOM 539 C CA . VAL A 1 72 ? -2.102 -1.799 11.897 1.00 94.94 72 VAL A CA 1
ATOM 540 C C . VAL A 1 72 ? -3.010 -1.743 13.131 1.00 94.94 72 VAL A C 1
ATOM 542 O O . VAL A 1 72 ? -4.119 -2.285 13.103 1.00 94.94 72 VAL A O 1
ATOM 545 N N . PRO A 1 73 ? -2.561 -1.109 14.227 1.00 96.12 73 PRO A N 1
ATOM 546 C CA . PRO A 1 73 ? -3.403 -0.886 15.391 1.00 96.12 73 PRO A CA 1
ATOM 547 C C . PRO A 1 73 ? -4.375 0.268 15.120 1.00 96.12 73 PRO A C 1
ATOM 549 O O . PRO A 1 73 ? -3.954 1.370 14.764 1.00 96.12 73 PRO A O 1
ATOM 552 N N . VAL A 1 74 ? -5.669 0.028 15.318 1.00 95.8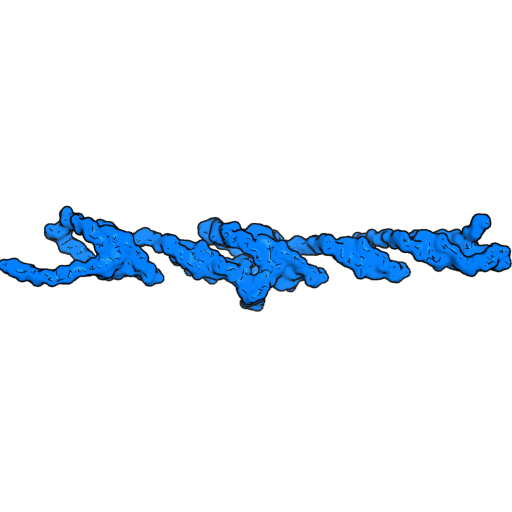8 74 VAL A N 1
ATOM 553 C CA . VAL A 1 74 ? -6.724 1.048 15.218 1.00 95.88 74 VAL A CA 1
ATOM 554 C C . VAL A 1 74 ? -7.613 1.011 16.460 1.00 95.88 74 VAL A C 1
ATOM 556 O O . VAL A 1 74 ? -7.841 -0.068 17.001 1.00 95.88 74 VAL A O 1
ATOM 559 N N . PRO A 1 75 ? -8.163 2.142 16.925 1.00 96.56 75 PRO A N 1
ATOM 560 C CA . PRO A 1 75 ? -9.157 2.142 17.988 1.00 96.56 75 PRO A CA 1
ATOM 561 C C . PRO A 1 75 ? -10.359 1.268 17.631 1.00 96.56 75 PRO A C 1
ATOM 563 O O . PRO A 1 75 ? -10.861 1.323 16.507 1.00 96.56 75 PRO A O 1
ATOM 566 N N . CYS A 1 76 ? -10.864 0.510 18.601 1.00 96.06 76 CYS A N 1
ATOM 567 C CA . CYS A 1 76 ? -11.980 -0.410 18.404 1.00 96.06 76 CYS A CA 1
ATOM 568 C C . CYS A 1 76 ? -13.197 0.249 17.737 1.00 96.06 76 CYS A C 1
ATOM 570 O O . CYS A 1 76 ? -13.793 -0.350 16.843 1.00 96.06 76 CYS A O 1
ATOM 572 N N . HIS A 1 77 ? -13.561 1.470 18.138 1.00 94.62 77 HIS A N 1
ATOM 573 C CA . HIS A 1 77 ? -14.703 2.183 17.555 1.00 94.62 77 HIS A CA 1
ATOM 574 C C . HIS A 1 77 ? -14.526 2.529 16.066 1.00 94.62 77 HIS A C 1
ATOM 576 O O . HIS A 1 77 ? -15.518 2.728 15.376 1.00 94.62 77 HIS A O 1
ATOM 582 N N . LEU A 1 78 ? -13.287 2.568 15.558 1.00 94.69 78 LEU A N 1
ATOM 583 C CA . LEU A 1 78 ? -12.983 2.801 14.142 1.00 94.69 78 LEU A CA 1
ATOM 584 C C . LEU A 1 78 ? -12.794 1.509 13.349 1.00 94.69 78 LEU A C 1
ATOM 586 O O . LEU A 1 78 ? -12.717 1.569 12.125 1.00 94.69 78 LEU A O 1
ATOM 590 N N . LYS A 1 79 ? -12.722 0.344 14.008 1.00 93.75 79 LYS A N 1
ATOM 591 C CA . LYS A 1 79 ? -12.417 -0.940 13.359 1.00 93.75 79 LYS A CA 1
ATOM 592 C C . LYS A 1 79 ? -13.342 -1.215 12.175 1.00 93.75 79 LYS A C 1
ATOM 594 O O . LYS A 1 79 ? -12.849 -1.548 11.106 1.00 93.75 79 LYS A O 1
ATOM 599 N N . GLN A 1 80 ? -14.652 -1.043 12.358 1.00 91.69 80 GLN A N 1
ATOM 600 C CA . GLN A 1 80 ? -15.641 -1.322 11.316 1.00 91.69 80 GLN A CA 1
ATOM 601 C C . GLN A 1 80 ? -15.487 -0.384 10.115 1.00 91.69 80 GLN A C 1
ATOM 603 O O . GLN A 1 80 ? -15.417 -0.860 8.986 1.00 91.69 80 GLN A O 1
ATOM 608 N N . THR A 1 81 ? -15.365 0.925 10.353 1.00 91.12 81 THR A N 1
ATOM 609 C CA . THR A 1 81 ? -15.120 1.924 9.299 1.00 91.12 81 THR A CA 1
ATOM 610 C C . THR A 1 81 ? -13.824 1.635 8.550 1.00 91.12 81 THR A C 1
ATOM 612 O O . THR A 1 81 ? -13.774 1.726 7.328 1.00 91.12 81 THR A O 1
ATOM 615 N N . PHE A 1 82 ? -12.782 1.237 9.280 1.00 91.75 82 PHE A N 1
ATOM 616 C CA . PHE A 1 82 ? -11.482 0.912 8.712 1.00 91.75 82 PHE A CA 1
ATOM 617 C C . PHE A 1 82 ? -11.537 -0.325 7.805 1.00 91.75 82 PHE A C 1
ATOM 619 O O . PHE A 1 82 ? -10.916 -0.328 6.750 1.00 91.75 82 PHE A O 1
ATOM 626 N N . THR A 1 83 ? -12.278 -1.368 8.197 1.00 89.44 83 THR A N 1
ATOM 627 C CA . THR A 1 83 ? -12.420 -2.603 7.404 1.00 89.44 83 THR A CA 1
ATOM 628 C C . THR A 1 83 ? -13.441 -2.503 6.278 1.00 89.44 83 THR A C 1
ATOM 630 O O . THR A 1 83 ? -13.377 -3.288 5.340 1.00 89.44 83 THR A O 1
ATOM 633 N N . ALA A 1 84 ? -14.405 -1.586 6.382 1.00 89.31 84 ALA A N 1
ATOM 634 C CA . ALA A 1 84 ? -15.425 -1.387 5.356 1.00 89.31 84 ALA A CA 1
ATOM 635 C C . ALA A 1 84 ? -14.850 -0.743 4.088 1.00 89.31 84 ALA A C 1
ATOM 637 O O . ALA A 1 84 ? -15.383 -0.946 3.003 1.00 89.31 84 ALA A O 1
ATOM 638 N N . PHE A 1 85 ? -13.763 0.020 4.222 1.00 88.88 85 PHE A N 1
ATOM 639 C CA . PHE A 1 85 ? -13.080 0.609 3.085 1.00 88.88 85 PHE A CA 1
ATOM 640 C C . PHE A 1 85 ? -12.079 -0.387 2.490 1.00 88.88 85 PHE A C 1
ATOM 642 O O . PHE A 1 85 ? -11.035 -0.651 3.085 1.00 88.88 85 PHE A O 1
ATOM 649 N N . ASN A 1 86 ? -12.386 -0.925 1.310 1.00 86.38 86 ASN A N 1
ATOM 650 C CA . ASN A 1 86 ? -11.465 -1.747 0.535 1.00 86.38 86 ASN A CA 1
ATOM 651 C C . ASN A 1 86 ? -11.477 -1.295 -0.929 1.00 86.38 86 ASN A C 1
ATOM 653 O O . ASN A 1 86 ? -12.423 -1.613 -1.646 1.00 86.38 86 ASN A O 1
ATOM 657 N N . PRO A 1 87 ? -10.446 -0.570 -1.381 1.00 87.00 87 PRO A N 1
ATOM 658 C CA . PRO A 1 87 ? -10.439 -0.029 -2.727 1.00 87.00 87 PRO A CA 1
ATOM 659 C C . PRO A 1 87 ? -9.812 -0.982 -3.751 1.00 87.00 87 PRO A C 1
ATOM 661 O O . PRO A 1 87 ? -9.747 -0.643 -4.926 1.00 87.00 87 PRO A O 1
ATOM 664 N N . TRP A 1 88 ? -9.288 -2.132 -3.329 1.00 88.06 88 TRP A N 1
ATOM 665 C CA . TRP A 1 88 ? -8.641 -3.088 -4.220 1.00 88.06 88 TRP A CA 1
ATOM 666 C C . TRP A 1 88 ? -9.580 -4.234 -4.580 1.00 88.06 88 TRP A C 1
ATOM 668 O O . TRP A 1 88 ? -10.363 -4.684 -3.740 1.00 88.06 88 TRP A O 1
ATOM 678 N N . SER A 1 89 ? -9.395 -4.782 -5.784 1.00 89.31 89 SER A N 1
ATOM 679 C CA . SER A 1 89 ? -9.966 -6.079 -6.146 1.00 89.31 89 SER A CA 1
ATOM 680 C C . SER A 1 89 ? -9.526 -7.170 -5.161 1.00 89.31 89 SER A C 1
ATOM 682 O O . SER A 1 89 ? -8.462 -7.059 -4.537 1.00 89.31 89 SER A O 1
ATOM 684 N N . SER A 1 90 ? -10.310 -8.248 -5.051 1.00 90.38 90 SER A N 1
ATOM 685 C CA . SER A 1 90 ? -9.998 -9.403 -4.190 1.00 90.38 90 SER A CA 1
ATOM 686 C C . SER A 1 90 ? -8.567 -9.902 -4.395 1.00 90.38 90 SER A C 1
ATOM 688 O O . SER A 1 90 ? -7.797 -9.993 -3.444 1.00 90.38 90 SER A O 1
ATOM 690 N N . ASP A 1 91 ? -8.175 -10.101 -5.653 1.00 91.69 91 ASP A N 1
ATOM 691 C CA . ASP A 1 91 ? -6.872 -10.665 -6.015 1.00 91.69 91 ASP A CA 1
ATOM 692 C C . ASP A 1 91 ? -5.715 -9.744 -5.606 1.00 91.69 91 ASP A C 1
ATOM 694 O O . ASP A 1 91 ? -4.649 -10.187 -5.168 1.00 91.69 91 ASP A O 1
ATOM 698 N N . THR A 1 92 ? -5.923 -8.431 -5.734 1.00 90.94 92 THR A N 1
ATOM 699 C CA . THR A 1 92 ? -4.932 -7.430 -5.331 1.00 90.94 92 THR A CA 1
ATOM 700 C C . THR A 1 92 ? -4.807 -7.383 -3.811 1.00 90.94 92 THR A C 1
ATOM 702 O O . THR A 1 92 ? -3.691 -7.304 -3.291 1.00 90.94 92 THR A O 1
ATOM 705 N N . LEU A 1 93 ? -5.928 -7.463 -3.089 1.00 89.50 93 LEU A N 1
ATOM 706 C CA . LEU A 1 93 ? -5.931 -7.478 -1.630 1.00 89.50 93 LEU A CA 1
ATOM 707 C C . LEU A 1 93 ? -5.244 -8.732 -1.073 1.00 89.50 93 LEU A C 1
ATOM 709 O O . LEU A 1 93 ? -4.455 -8.623 -0.127 1.00 89.50 93 LEU A O 1
ATOM 713 N N . ASP A 1 94 ? -5.488 -9.895 -1.673 1.00 92.50 94 ASP A N 1
ATOM 714 C CA . ASP A 1 94 ? -4.829 -11.149 -1.306 1.00 92.50 94 ASP A CA 1
ATOM 715 C C . ASP A 1 94 ? -3.322 -11.063 -1.574 1.00 92.50 94 ASP A C 1
ATOM 717 O O . ASP A 1 94 ? -2.512 -11.350 -0.691 1.00 92.50 94 ASP A O 1
ATOM 721 N N . SER A 1 95 ? -2.917 -10.530 -2.732 1.00 94.00 95 SER A N 1
ATOM 722 C CA . SER A 1 95 ? -1.502 -10.286 -3.046 1.00 94.00 95 SER A CA 1
ATOM 723 C C . SER A 1 95 ? -0.824 -9.328 -2.052 1.00 94.00 95 SER A C 1
ATOM 725 O O . SER A 1 95 ? 0.298 -9.583 -1.598 1.00 94.00 95 SER A O 1
ATOM 727 N N . LEU A 1 96 ? -1.491 -8.239 -1.663 1.00 92.88 96 LEU A N 1
ATOM 728 C CA . LEU A 1 96 ? -0.976 -7.300 -0.661 1.00 92.88 96 LEU A CA 1
ATOM 729 C C . LEU A 1 96 ? -0.870 -7.945 0.722 1.00 92.88 96 LEU A C 1
ATOM 731 O O . LEU A 1 96 ? 0.097 -7.712 1.445 1.00 92.88 96 LEU A O 1
ATOM 735 N N . THR A 1 97 ? -1.844 -8.768 1.087 1.00 92.00 97 THR A N 1
ATOM 736 C CA . THR A 1 97 ? -1.891 -9.416 2.395 1.00 92.00 97 THR A CA 1
ATOM 737 C C . THR A 1 97 ? -0.853 -10.529 2.515 1.00 92.00 97 THR A C 1
ATOM 739 O O . THR A 1 97 ? -0.103 -10.575 3.491 1.00 92.00 97 THR A O 1
ATOM 742 N N . GLU A 1 98 ? -0.830 -11.449 1.555 1.00 94.25 98 GLU A N 1
ATOM 743 C CA . GLU A 1 98 ? -0.046 -12.682 1.633 1.00 94.25 98 GLU A CA 1
ATOM 744 C C . GLU A 1 98 ? 1.396 -12.471 1.185 1.00 94.25 98 GLU A C 1
ATOM 746 O O . GLU A 1 98 ? 2.323 -13.049 1.752 1.00 94.25 98 GLU A O 1
ATOM 751 N N . ARG A 1 99 ? 1.591 -11.635 0.160 1.00 94.44 99 ARG A N 1
ATOM 752 C CA . ARG A 1 99 ? 2.884 -11.473 -0.518 1.00 94.44 99 ARG A CA 1
ATOM 753 C C . ARG A 1 99 ? 3.486 -10.090 -0.334 1.00 94.44 99 ARG A C 1
ATOM 755 O O . ARG A 1 99 ? 4.615 -9.875 -0.770 1.00 94.44 99 ARG A O 1
ATOM 762 N N . GLN A 1 100 ? 2.759 -9.156 0.290 1.00 94.81 100 GLN A N 1
ATOM 763 C CA . GLN A 1 100 ? 3.160 -7.748 0.392 1.00 94.81 100 GLN A CA 1
ATOM 764 C C . GLN A 1 100 ? 3.528 -7.196 -0.988 1.00 94.81 100 GLN A C 1
ATOM 766 O O . GLN A 1 100 ? 4.555 -6.532 -1.156 1.00 94.81 100 GLN A O 1
ATOM 771 N N . LEU A 1 101 ? 2.713 -7.532 -1.991 1.00 94.19 101 LEU A N 1
ATOM 772 C CA . LEU A 1 101 ? 2.978 -7.226 -3.387 1.00 94.19 101 LEU A CA 1
ATOM 773 C C . LEU A 1 101 ? 1.774 -6.528 -4.015 1.00 94.19 101 LEU A C 1
ATOM 775 O O . LEU A 1 101 ? 0.672 -7.069 -3.995 1.00 94.19 101 LEU A O 1
ATOM 779 N N . LEU A 1 102 ? 2.006 -5.350 -4.595 1.00 92.31 102 LEU A N 1
ATOM 780 C CA . LEU A 1 102 ? 1.050 -4.645 -5.444 1.00 92.31 102 LEU A CA 1
ATOM 781 C C . LEU A 1 102 ? 1.326 -5.032 -6.911 1.00 92.31 102 LEU A C 1
ATOM 783 O O . LEU A 1 102 ? 2.391 -4.669 -7.430 1.00 92.31 102 LEU A O 1
ATOM 787 N N . PRO A 1 103 ? 0.427 -5.786 -7.573 1.00 90.81 103 PRO A N 1
ATOM 788 C CA . PRO A 1 103 ? 0.641 -6.260 -8.938 1.00 90.81 103 PRO A CA 1
ATOM 789 C C . PRO A 1 103 ? 0.717 -5.133 -9.973 1.00 90.81 103 PRO A C 1
ATOM 791 O O . PRO A 1 103 ? 0.189 -4.035 -9.782 1.00 90.81 103 PRO A O 1
ATOM 794 N N . ALA A 1 104 ? 1.337 -5.432 -11.116 1.00 87.69 104 ALA A N 1
ATOM 795 C CA . ALA A 1 104 ? 1.379 -4.507 -12.240 1.00 87.69 104 ALA A CA 1
ATOM 796 C C . ALA A 1 104 ? -0.032 -4.242 -12.772 1.00 87.69 104 ALA A C 1
ATOM 798 O O . ALA A 1 104 ? -0.781 -5.171 -13.055 1.00 87.69 104 ALA A O 1
ATOM 799 N N . GLY A 1 105 ? -0.376 -2.964 -12.931 1.00 81.62 105 GLY A N 1
ATOM 800 C CA . GLY A 1 105 ? -1.692 -2.561 -13.427 1.00 81.62 105 GLY A CA 1
ATOM 801 C C . GLY A 1 105 ? -2.812 -2.629 -12.388 1.00 81.62 105 GLY A C 1
ATOM 802 O O . GLY A 1 105 ? -3.956 -2.384 -12.758 1.00 81.62 105 GLY A O 1
ATOM 803 N N . ALA A 1 106 ? -2.505 -2.906 -11.114 1.00 86.12 106 ALA A N 1
ATOM 804 C CA . ALA A 1 106 ? -3.470 -2.754 -10.032 1.00 86.12 106 ALA A CA 1
ATOM 805 C C . ALA A 1 106 ? -4.000 -1.312 -10.003 1.00 86.12 106 ALA A C 1
ATOM 807 O O . ALA A 1 106 ? -3.222 -0.352 -9.963 1.00 86.12 106 ALA A O 1
ATOM 808 N N . LYS A 1 107 ? -5.325 -1.172 -10.035 1.00 83.00 107 LYS A N 1
ATOM 809 C CA . LYS A 1 107 ? -6.032 0.107 -9.972 1.00 83.00 107 LYS A CA 1
ATOM 810 C C . LYS A 1 107 ? -7.075 0.049 -8.856 1.00 83.00 107 LYS A C 1
ATOM 812 O O . LYS A 1 107 ? -7.722 -0.988 -8.726 1.00 83.00 107 LYS A O 1
ATOM 817 N N . PRO A 1 108 ? -7.237 1.126 -8.071 1.00 84.00 108 PRO A N 1
ATOM 818 C CA . PRO A 1 108 ? -8.347 1.233 -7.137 1.00 84.00 108 PRO A CA 1
ATOM 819 C C . PRO A 1 108 ? -9.693 1.142 -7.868 1.00 84.00 108 PRO A C 1
ATOM 821 O O . PRO A 1 108 ? -9.890 1.840 -8.862 1.00 84.00 108 PRO A O 1
ATOM 824 N N . GLU A 1 109 ? -10.606 0.306 -7.380 1.00 84.00 109 GLU A N 1
ATOM 825 C CA . GLU A 1 109 ? -11.996 0.224 -7.851 1.00 84.00 109 GLU A CA 1
ATOM 826 C C . GLU A 1 109 ? -12.815 1.424 -7.355 1.00 84.00 109 GLU A C 1
ATOM 828 O O . GLU A 1 109 ? -13.627 1.975 -8.096 1.00 84.00 109 GLU A O 1
ATOM 833 N N . ASP A 1 110 ? -12.539 1.875 -6.129 1.00 78.06 110 ASP A N 1
ATOM 834 C CA . ASP A 1 110 ? -13.094 3.091 -5.539 1.00 78.06 110 ASP A CA 1
ATOM 835 C C . ASP A 1 110 ? -11.949 3.994 -5.041 1.00 78.06 110 ASP A C 1
ATOM 837 O O . ASP A 1 110 ? -11.318 3.695 -4.023 1.00 78.06 110 ASP A O 1
ATOM 841 N N . PRO A 1 111 ? -11.633 5.092 -5.753 1.00 69.56 111 PRO A N 1
ATOM 842 C CA . PRO A 1 111 ? -10.592 6.028 -5.345 1.00 69.56 111 PRO A CA 1
ATOM 843 C C . PRO A 1 111 ? -11.063 7.019 -4.267 1.00 69.56 111 PRO A C 1
ATOM 845 O O . PRO A 1 111 ? -10.291 7.907 -3.893 1.00 69.56 111 PRO A O 1
ATOM 848 N N . SER A 1 112 ? -12.306 6.924 -3.775 1.00 80.75 112 SER A N 1
ATOM 849 C CA . SER A 1 112 ? -12.790 7.817 -2.724 1.00 80.75 112 SER A CA 1
ATOM 850 C C . SER A 1 112 ? -11.954 7.637 -1.459 1.00 80.75 112 SER A C 1
ATOM 852 O O . SER A 1 112 ? -11.742 6.540 -0.956 1.00 80.75 112 SER A O 1
ATOM 854 N N . MET A 1 113 ? -11.383 8.728 -0.956 1.00 79.56 113 MET A N 1
ATOM 855 C CA . MET A 1 113 ? -10.496 8.648 0.195 1.00 79.56 113 MET A CA 1
ATOM 856 C C . MET A 1 113 ? -11.330 8.586 1.485 1.00 79.56 113 MET A C 1
ATOM 858 O O . MET A 1 113 ? -12.217 9.426 1.661 1.00 79.56 113 MET A O 1
ATOM 862 N N . PRO A 1 114 ? -11.062 7.649 2.416 1.00 83.75 114 PRO A N 1
ATOM 863 C CA . PRO A 1 114 ? -11.741 7.638 3.699 1.00 83.75 114 PRO A CA 1
ATOM 864 C C . PRO A 1 114 ? -11.363 8.880 4.511 1.00 83.75 114 PRO A C 1
ATOM 866 O O . PRO A 1 114 ? -10.344 9.527 4.261 1.00 83.75 114 PRO A O 1
ATOM 869 N N . HIS A 1 115 ? -12.176 9.188 5.521 1.00 86.56 115 HIS A N 1
ATOM 870 C CA . HIS A 1 115 ? -11.959 10.332 6.406 1.00 86.56 115 HIS A CA 1
ATOM 871 C C . HIS A 1 115 ? -10.551 10.323 7.029 1.00 86.56 115 HIS A C 1
ATOM 873 O O . HIS A 1 115 ? -9.980 9.260 7.304 1.00 86.56 115 HIS A O 1
ATOM 879 N N . ASP A 1 116 ? -10.006 11.506 7.324 1.00 88.12 116 ASP A N 1
ATOM 880 C CA . ASP A 1 116 ? -8.645 11.664 7.858 1.00 88.12 116 ASP A CA 1
ATOM 881 C C . ASP A 1 116 ? -8.401 10.876 9.160 1.00 88.12 116 ASP A C 1
ATOM 883 O O . ASP A 1 116 ? -7.287 10.406 9.422 1.00 88.12 116 ASP A O 1
ATOM 887 N N . ASP A 1 117 ? -9.460 10.644 9.937 1.00 88.75 117 ASP A N 1
ATOM 888 C CA . ASP A 1 117 ? -9.422 9.816 11.145 1.00 88.75 117 ASP A CA 1
ATOM 889 C C . ASP A 1 117 ? -9.037 8.361 10.898 1.00 88.75 117 ASP A C 1
ATOM 891 O O . ASP A 1 117 ? -8.457 7.730 11.778 1.00 88.75 117 ASP A O 1
ATOM 895 N N . VAL A 1 118 ? -9.318 7.830 9.713 1.00 88.81 118 VAL A N 1
ATOM 896 C CA . VAL A 1 118 ? -8.920 6.482 9.295 1.00 88.81 118 VAL A CA 1
ATOM 897 C C . VAL A 1 118 ? -7.518 6.535 8.683 1.00 88.81 118 VAL A C 1
ATOM 899 O O . VAL A 1 118 ? -6.649 5.723 9.018 1.00 88.81 118 VAL A O 1
ATOM 902 N N . LEU A 1 119 ? -7.260 7.536 7.833 1.00 89.44 119 LEU A N 1
ATOM 903 C CA . LEU A 1 119 ? -5.999 7.676 7.098 1.00 89.44 119 LEU A CA 1
ATOM 904 C C . LEU A 1 119 ? -4.775 7.817 8.001 1.00 89.44 119 LEU A C 1
ATOM 906 O O . LEU A 1 119 ? -3.698 7.342 7.632 1.00 89.44 119 LEU A O 1
ATOM 910 N N . LYS A 1 120 ? -4.902 8.444 9.176 1.00 92.25 120 LYS A N 1
ATOM 911 C CA . LYS A 1 120 ? -3.773 8.601 10.109 1.00 92.25 120 LYS A CA 1
ATOM 912 C C . LYS A 1 120 ? -3.144 7.261 10.513 1.00 92.25 120 LYS A C 1
ATOM 914 O O . LYS A 1 120 ? -1.922 7.178 10.615 1.00 92.25 120 LYS A O 1
ATOM 919 N N . TYR A 1 121 ? -3.941 6.199 10.643 1.00 92.44 121 TYR A N 1
ATOM 920 C CA . TYR A 1 121 ? -3.447 4.861 10.995 1.00 92.44 121 TYR A CA 1
ATOM 921 C C . TYR A 1 121 ? -2.753 4.163 9.823 1.00 92.44 121 TYR A C 1
ATOM 923 O O . TYR A 1 121 ? -1.740 3.491 10.011 1.00 92.44 121 TYR A O 1
ATOM 931 N N . VAL A 1 122 ? -3.231 4.386 8.597 1.00 90.81 122 VAL A N 1
ATOM 932 C CA . VAL A 1 122 ? -2.556 3.910 7.378 1.00 90.81 122 VAL A CA 1
ATOM 933 C C . VAL A 1 122 ? -1.204 4.605 7.210 1.00 90.81 122 VAL A C 1
ATOM 935 O O . VAL A 1 122 ? -0.181 3.949 7.005 1.00 90.81 122 VAL A O 1
ATOM 938 N N . LYS A 1 123 ? -1.177 5.935 7.377 1.00 90.25 123 LYS A N 1
ATOM 939 C CA . LYS A 1 123 ? 0.042 6.761 7.316 1.00 90.25 123 LYS A CA 1
ATOM 940 C C . LYS A 1 123 ? 1.064 6.368 8.395 1.00 90.25 123 LYS A C 1
ATOM 942 O O . LYS A 1 123 ? 2.266 6.517 8.167 1.00 90.25 123 LYS A O 1
ATOM 947 N N . ALA A 1 124 ? 0.601 5.850 9.535 1.00 92.31 124 ALA A N 1
ATOM 948 C CA . ALA A 1 124 ? 1.433 5.390 10.647 1.00 92.31 124 ALA A CA 1
ATOM 949 C C . ALA A 1 124 ? 1.996 3.965 10.476 1.00 92.31 124 ALA A C 1
ATOM 951 O O . ALA A 1 124 ? 2.860 3.571 11.253 1.00 92.31 124 ALA A O 1
ATOM 952 N N . CYS A 1 125 ? 1.557 3.196 9.470 1.00 92.31 125 CYS A N 1
ATOM 953 C CA . CYS A 1 125 ? 1.978 1.803 9.287 1.00 92.31 125 CYS A CA 1
ATOM 954 C C . CYS A 1 125 ? 3.507 1.639 9.179 1.00 92.31 125 CYS A C 1
ATOM 956 O O . CYS A 1 125 ? 4.059 0.670 9.695 1.00 92.31 125 CYS A O 1
ATOM 958 N N . GLY A 1 126 ? 4.191 2.561 8.489 1.00 89.56 126 GLY A N 1
ATOM 959 C CA . GLY A 1 126 ? 5.657 2.591 8.357 1.00 89.56 126 GLY A CA 1
ATOM 960 C C . GLY A 1 126 ? 6.295 1.430 7.575 1.00 89.56 126 GLY A C 1
ATOM 961 O O . GLY A 1 126 ? 7.477 1.490 7.255 1.00 89.56 126 GLY A O 1
ATOM 962 N N . LYS A 1 127 ? 5.535 0.384 7.240 1.00 93.81 127 LYS A N 1
ATOM 963 C CA . LYS A 1 127 ? 6.002 -0.773 6.468 1.00 93.81 127 LYS A CA 1
ATOM 964 C C . LYS A 1 127 ? 6.021 -0.478 4.969 1.00 93.81 127 LYS A C 1
ATOM 966 O O . LYS A 1 127 ? 5.487 0.534 4.510 1.00 93.81 127 LYS A O 1
ATOM 971 N N . SER A 1 128 ? 6.638 -1.379 4.210 1.00 94.75 128 SER A N 1
ATOM 972 C CA . SER A 1 128 ? 6.766 -1.277 2.756 1.00 94.75 128 SER A CA 1
ATOM 973 C C . SER A 1 128 ? 6.190 -2.498 2.054 1.00 94.75 128 SER A C 1
ATOM 975 O O . SER A 1 128 ? 6.246 -3.593 2.602 1.00 94.75 128 SER A O 1
ATOM 977 N N . VAL A 1 129 ? 5.686 -2.307 0.838 1.00 94.94 129 VAL A N 1
ATOM 978 C CA . VAL A 1 129 ? 5.275 -3.388 -0.071 1.00 94.94 129 VAL A CA 1
ATOM 979 C C . VAL A 1 129 ? 6.119 -3.336 -1.339 1.00 94.94 129 VAL A C 1
ATOM 981 O O . VAL A 1 129 ? 6.698 -2.301 -1.679 1.00 94.94 129 VAL A O 1
ATOM 984 N N . THR A 1 130 ? 6.183 -4.447 -2.055 1.00 94.88 130 THR A N 1
ATOM 985 C CA . THR A 1 130 ? 6.805 -4.522 -3.374 1.00 94.88 130 THR A CA 1
ATOM 986 C C . THR A 1 130 ? 5.785 -4.121 -4.430 1.00 94.88 130 THR A C 1
ATOM 988 O O . THR A 1 130 ? 4.751 -4.761 -4.566 1.00 94.88 130 THR A O 1
ATOM 991 N N . VAL A 1 131 ? 6.059 -3.071 -5.195 1.00 92.12 131 VAL A N 1
ATOM 992 C CA . VAL A 1 131 ? 5.202 -2.630 -6.300 1.00 92.12 131 VAL A CA 1
ATOM 993 C C . VAL A 1 131 ? 5.812 -3.099 -7.607 1.00 92.12 131 VAL A C 1
ATOM 995 O O . VAL A 1 131 ? 6.943 -2.723 -7.927 1.00 92.12 131 VAL A O 1
ATOM 998 N N . VAL A 1 132 ? 5.062 -3.898 -8.363 1.00 91.06 132 VAL A N 1
ATOM 999 C CA . VAL A 1 132 ? 5.455 -4.345 -9.701 1.00 91.06 132 VAL A CA 1
ATOM 1000 C C . VAL A 1 132 ? 4.976 -3.313 -10.717 1.00 91.06 132 VAL A C 1
ATOM 1002 O O . VAL A 1 132 ? 3.807 -2.942 -10.763 1.00 91.06 132 VAL A O 1
ATOM 1005 N N . LYS A 1 133 ? 5.896 -2.809 -11.533 1.00 87.94 133 LYS A N 1
ATOM 1006 C CA . LYS A 1 133 ? 5.618 -1.822 -12.579 1.00 87.94 133 LYS A CA 1
ATOM 1007 C C . LYS A 1 133 ? 5.160 -2.531 -13.861 1.00 87.94 133 LYS A C 1
ATOM 1009 O O . LYS A 1 133 ? 5.547 -3.676 -14.087 1.00 87.94 133 LYS A O 1
ATOM 1014 N N . PRO A 1 134 ? 4.451 -1.843 -14.779 1.00 85.19 134 PRO A N 1
ATOM 1015 C CA . PRO A 1 134 ? 4.055 -2.417 -16.073 1.00 85.19 134 PRO A CA 1
ATOM 1016 C C . PRO A 1 134 ? 5.222 -2.943 -16.925 1.00 85.19 134 PRO A C 1
ATOM 1018 O O . PRO A 1 134 ? 5.037 -3.800 -17.777 1.00 85.19 134 PRO A O 1
ATOM 1021 N N . CYS A 1 135 ? 6.441 -2.448 -16.692 1.00 85.62 135 CYS A N 1
ATOM 1022 C CA . CYS A 1 135 ? 7.656 -2.939 -17.340 1.00 85.62 135 CYS A CA 1
ATOM 1023 C C . CYS A 1 135 ? 8.205 -4.259 -16.762 1.00 85.62 135 CYS A C 1
ATOM 1025 O O . CYS A 1 135 ? 9.283 -4.677 -17.173 1.00 85.62 135 CYS A O 1
ATOM 1027 N N . GLY A 1 136 ? 7.547 -4.862 -15.767 1.00 87.19 136 GLY A N 1
ATOM 1028 C CA . GLY A 1 136 ? 7.976 -6.087 -15.077 1.00 87.19 136 GLY A CA 1
ATOM 1029 C C . GLY A 1 136 ? 8.929 -5.863 -13.896 1.00 87.19 136 GLY A C 1
ATOM 1030 O O . GLY A 1 136 ? 8.964 -6.671 -12.977 1.00 87.19 136 GLY A O 1
ATOM 1031 N N . HIS A 1 137 ? 9.661 -4.748 -13.877 1.00 89.56 137 HIS A N 1
ATOM 1032 C CA . HIS A 1 137 ? 10.505 -4.358 -12.743 1.00 89.56 137 HIS A CA 1
ATOM 1033 C C . HIS A 1 137 ? 9.699 -4.060 -11.478 1.00 89.56 137 HIS A C 1
ATOM 1035 O O . HIS A 1 137 ? 8.560 -3.595 -11.548 1.00 89.56 137 HIS A O 1
ATOM 1041 N N . SER A 1 138 ? 10.317 -4.246 -10.316 1.00 91.44 138 SER A N 1
ATOM 1042 C CA . SER A 1 138 ? 9.663 -4.065 -9.023 1.00 91.44 138 SER A CA 1
ATOM 1043 C C . SER A 1 138 ? 10.516 -3.243 -8.073 1.00 91.44 138 SER A C 1
ATOM 1045 O O . SER A 1 138 ? 11.727 -3.417 -8.028 1.00 91.44 138 SER A O 1
ATOM 1047 N N . ALA A 1 139 ? 9.889 -2.400 -7.259 1.00 90.25 139 ALA A N 1
ATOM 1048 C CA . ALA A 1 139 ? 10.591 -1.657 -6.215 1.00 90.25 139 ALA A CA 1
ATOM 1049 C C . ALA A 1 139 ? 9.793 -1.655 -4.910 1.00 90.25 139 ALA A C 1
ATOM 1051 O O . ALA A 1 139 ? 8.580 -1.861 -4.914 1.00 90.25 139 ALA A O 1
ATOM 1052 N N . LYS A 1 140 ? 10.475 -1.432 -3.783 1.00 92.94 140 LYS A N 1
ATOM 1053 C CA . LYS A 1 140 ? 9.826 -1.299 -2.475 1.00 92.94 140 LYS A CA 1
ATOM 1054 C C . LYS A 1 140 ? 9.281 0.114 -2.295 1.00 92.94 140 LYS A C 1
ATOM 1056 O O . LYS A 1 140 ? 10.002 1.080 -2.531 1.00 92.94 140 LYS A O 1
ATOM 1061 N N . TYR A 1 141 ? 8.030 0.206 -1.858 1.00 91.69 141 TYR A N 1
ATOM 1062 C CA . TYR 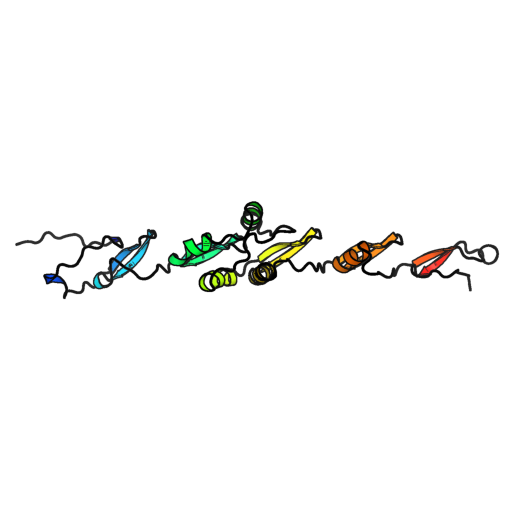A 1 141 ? 7.341 1.455 -1.554 1.00 91.69 141 TYR A CA 1
ATOM 1063 C C . TYR A 1 141 ? 6.825 1.410 -0.126 1.00 91.69 141 TYR A C 1
ATOM 1065 O O . TYR A 1 141 ? 6.151 0.451 0.256 1.00 91.69 141 TYR A O 1
ATOM 1073 N N . ASP A 1 142 ? 7.105 2.452 0.647 1.00 92.50 142 ASP A N 1
ATOM 1074 C CA . ASP A 1 142 ? 6.483 2.633 1.951 1.00 92.50 142 ASP A CA 1
ATOM 1075 C C . ASP A 1 142 ? 4.994 3.006 1.815 1.00 92.50 142 ASP A C 1
ATOM 1077 O O . ASP A 1 142 ? 4.509 3.419 0.757 1.00 92.50 142 ASP A O 1
ATOM 1081 N N . CYS A 1 143 ? 4.240 2.872 2.907 1.00 90.44 143 CYS A N 1
ATOM 1082 C CA . CYS A 1 143 ? 2.802 3.155 2.901 1.00 90.44 143 CYS A CA 1
ATOM 1083 C C . CYS A 1 143 ? 2.456 4.615 2.557 1.00 90.44 143 CYS A C 1
ATOM 1085 O O . CYS A 1 143 ? 1.373 4.871 2.034 1.00 90.44 143 CYS A O 1
ATOM 1087 N N . LYS A 1 144 ? 3.349 5.582 2.808 1.00 87.56 144 LYS A N 1
ATOM 1088 C CA . LYS A 1 144 ? 3.126 6.984 2.417 1.00 87.56 144 LYS A CA 1
ATOM 1089 C C . LYS A 1 144 ? 3.299 7.152 0.908 1.00 87.56 144 LYS A C 1
ATOM 1091 O O . LYS A 1 144 ? 2.542 7.897 0.290 1.00 87.56 144 LYS A O 1
ATOM 1096 N N . GLN A 1 145 ? 4.269 6.465 0.311 1.00 88.44 145 GLN A N 1
ATOM 1097 C CA . GLN A 1 145 ? 4.467 6.437 -1.135 1.00 88.44 145 GLN A CA 1
ATOM 1098 C C . GLN A 1 145 ? 3.326 5.690 -1.841 1.00 88.44 145 GLN A C 1
ATOM 1100 O O . GLN A 1 145 ? 2.852 6.164 -2.871 1.00 88.44 145 GLN A O 1
ATOM 1105 N N . LEU A 1 146 ? 2.829 4.587 -1.269 1.00 88.38 146 LEU A N 1
ATOM 1106 C CA . LEU A 1 146 ? 1.627 3.900 -1.763 1.00 88.38 146 LEU A CA 1
ATOM 1107 C C . LEU A 1 146 ? 0.389 4.790 -1.715 1.00 88.38 146 LEU A C 1
ATOM 1109 O O . LEU A 1 146 ? -0.411 4.761 -2.641 1.00 88.38 146 LEU A O 1
ATOM 1113 N N . LEU A 1 147 ? 0.235 5.606 -0.668 1.00 87.81 147 LEU A N 1
ATOM 1114 C CA . LEU A 1 147 ? -0.905 6.514 -0.570 1.00 87.81 147 LEU A CA 1
ATOM 1115 C C . LEU A 1 147 ? -0.876 7.547 -1.703 1.00 87.81 147 LEU A C 1
ATOM 1117 O O . LEU A 1 147 ? -1.919 7.861 -2.255 1.00 87.81 147 LEU A O 1
ATOM 1121 N N . LYS A 1 148 ? 0.316 8.015 -2.098 1.00 83.50 148 LYS A N 1
ATOM 1122 C CA . LYS A 1 148 ? 0.470 8.885 -3.275 1.00 83.50 148 LYS A CA 1
ATOM 1123 C C . LYS A 1 148 ? 0.107 8.171 -4.574 1.00 83.50 148 LYS A C 1
ATOM 1125 O O . LYS A 1 148 ? -0.548 8.757 -5.419 1.00 83.50 148 LYS A O 1
ATOM 1130 N N . ILE A 1 149 ? 0.515 6.910 -4.729 1.00 80.25 149 ILE A N 1
ATOM 1131 C CA . ILE A 1 149 ? 0.122 6.082 -5.883 1.00 80.25 149 ILE A CA 1
ATOM 1132 C C . ILE A 1 149 ? -1.402 5.954 -5.950 1.00 80.25 149 ILE A C 1
ATOM 1134 O O . ILE A 1 149 ? -1.983 6.068 -7.023 1.00 80.25 149 ILE A O 1
ATOM 1138 N N . PHE A 1 150 ? -2.034 5.739 -4.799 1.00 82.44 150 PHE A N 1
ATOM 1139 C CA . PHE A 1 150 ? -3.477 5.629 -4.683 1.00 82.44 150 PHE A CA 1
ATOM 1140 C C . PHE A 1 150 ? -4.187 6.924 -5.096 1.00 82.44 150 PHE A C 1
ATOM 1142 O O . PHE A 1 150 ? -5.092 6.883 -5.922 1.00 82.44 150 PHE A O 1
ATOM 1149 N N . THR A 1 151 ? -3.756 8.073 -4.563 1.00 79.69 151 THR A N 1
ATOM 1150 C CA . THR A 1 151 ? -4.372 9.375 -4.867 1.00 79.69 151 THR A CA 1
ATOM 1151 C C . THR A 1 151 ? -4.116 9.838 -6.294 1.00 79.69 151 THR A C 1
ATOM 1153 O O . THR A 1 151 ? -4.993 10.441 -6.903 1.00 79.69 151 THR A O 1
ATOM 1156 N N . ASP A 1 152 ? -2.927 9.561 -6.833 1.00 76.75 152 ASP A N 1
ATOM 1157 C CA . ASP A 1 152 ? -2.558 9.947 -8.198 1.00 76.75 152 ASP A CA 1
ATOM 1158 C C . ASP A 1 152 ? -3.219 9.021 -9.244 1.00 76.75 152 ASP A C 1
ATOM 1160 O O . ASP A 1 152 ? -3.153 9.302 -10.439 1.00 76.75 152 ASP A O 1
ATOM 1164 N N . GLY A 1 153 ? -3.839 7.911 -8.817 1.00 68.81 153 GLY A N 1
ATOM 1165 C CA . GLY A 1 153 ? -4.529 6.940 -9.674 1.00 68.81 153 GLY A CA 1
ATOM 1166 C C . GLY A 1 153 ? -3.606 6.025 -10.486 1.00 68.81 153 GLY A C 1
ATOM 1167 O O . GLY A 1 153 ? -4.078 5.080 -11.118 1.00 68.81 153 GLY A O 1
ATOM 1168 N N . GLU A 1 154 ? -2.293 6.264 -10.463 1.00 63.78 154 GLU A N 1
ATOM 1169 C CA . GLU A 1 154 ? -1.307 5.465 -11.182 1.00 63.78 154 GLU A CA 1
ATOM 1170 C C . GLU A 1 154 ? 0.009 5.324 -10.411 1.00 63.78 154 GLU A C 1
ATOM 1172 O O . GLU A 1 154 ? 0.563 6.270 -9.840 1.00 63.78 154 GLU A O 1
ATOM 1177 N N . VAL A 1 155 ? 0.597 4.128 -10.491 1.00 65.25 155 VAL A N 1
ATOM 1178 C CA . VAL A 1 155 ? 2.016 3.938 -10.187 1.00 65.25 155 VAL A CA 1
ATOM 1179 C C . VAL A 1 155 ? 2.794 4.718 -11.244 1.00 65.25 155 VAL A C 1
ATOM 1181 O O . VAL A 1 155 ? 2.891 4.251 -12.380 1.00 65.25 155 VAL A O 1
ATOM 1184 N N . LYS A 1 156 ? 3.340 5.897 -10.895 1.00 61.56 156 LYS A N 1
ATOM 1185 C CA . LYS A 1 156 ? 4.144 6.710 -11.828 1.00 61.56 156 LYS A CA 1
ATOM 1186 C C . LYS A 1 156 ? 5.125 5.806 -12.573 1.00 61.56 156 LYS A C 1
ATOM 1188 O O . LYS A 1 156 ? 6.037 5.218 -11.990 1.00 61.56 156 LYS A O 1
ATOM 1193 N N . SER A 1 157 ? 4.893 5.695 -13.877 1.00 56.19 157 SER A N 1
ATOM 1194 C CA . SER A 1 157 ? 5.412 4.663 -14.786 1.00 56.19 157 SER A CA 1
ATOM 1195 C C . SER A 1 157 ? 6.913 4.757 -15.074 1.00 56.19 157 SER A C 1
ATOM 1197 O O . SER A 1 157 ? 7.439 4.069 -15.951 1.00 56.19 157 SER A O 1
ATOM 1199 N N . HIS A 1 158 ? 7.640 5.614 -14.360 1.00 68.06 158 HIS A N 1
ATOM 1200 C CA . HIS A 1 158 ? 9.054 5.836 -14.602 1.00 68.06 158 HIS A CA 1
ATOM 1201 C C . HIS A 1 158 ? 9.870 4.747 -13.904 1.00 68.06 158 HIS A C 1
ATOM 1203 O O . HIS A 1 158 ? 10.190 4.802 -12.713 1.00 68.06 158 HIS A O 1
ATOM 1209 N N . CYS A 1 159 ? 10.196 3.704 -14.665 1.00 82.81 159 CYS A N 1
ATOM 1210 C CA . CYS A 1 159 ? 11.215 2.758 -14.256 1.00 82.81 159 CYS A CA 1
ATOM 1211 C C . CYS A 1 159 ? 12.610 3.339 -14.516 1.00 82.81 159 CYS A C 1
ATOM 1213 O O . CYS A 1 159 ? 12.982 3.612 -15.660 1.00 82.81 159 CYS A O 1
ATOM 1215 N N . SER A 1 160 ? 13.367 3.529 -13.436 1.00 84.25 160 SER A N 1
ATOM 1216 C CA . SER A 1 160 ? 14.749 4.008 -13.448 1.00 84.25 160 SER A CA 1
ATOM 1217 C C . SER A 1 160 ? 15.782 2.881 -13.455 1.00 84.25 160 SER A C 1
ATOM 1219 O O . SER A 1 160 ? 16.971 3.179 -13.482 1.00 84.25 160 SER A O 1
ATOM 1221 N N . GLU A 1 161 ? 15.362 1.613 -13.422 1.00 88.50 161 GLU A N 1
ATOM 1222 C CA . GLU A 1 161 ? 16.295 0.486 -13.478 1.00 88.50 161 GLU A CA 1
ATOM 1223 C C . GLU A 1 161 ? 17.063 0.490 -14.794 1.00 88.50 161 GLU A C 1
ATOM 1225 O O . GLU A 1 161 ? 16.494 0.747 -15.857 1.00 88.50 161 GLU A O 1
ATOM 1230 N N . THR A 1 162 ? 18.364 0.230 -14.720 1.00 92.62 162 THR A N 1
ATOM 1231 C CA . THR A 1 162 ? 19.217 0.113 -15.900 1.00 92.62 162 THR A CA 1
ATOM 1232 C C . THR A 1 162 ? 19.003 -1.252 -16.536 1.00 92.62 162 THR A C 1
ATOM 1234 O O . THR A 1 162 ? 19.125 -2.277 -15.873 1.00 92.62 162 THR A O 1
ATOM 1237 N N . VAL A 1 163 ? 18.712 -1.263 -17.832 1.00 93.00 163 VAL A N 1
ATOM 1238 C CA . VAL A 1 163 ? 18.559 -2.468 -18.646 1.00 93.00 163 VAL A CA 1
ATOM 1239 C C . VAL A 1 163 ? 19.633 -2.498 -19.723 1.00 93.00 163 VAL A C 1
ATOM 1241 O O . VAL A 1 163 ? 19.973 -1.462 -20.295 1.00 93.00 163 VAL A O 1
ATOM 1244 N N . THR A 1 164 ? 20.134 -3.694 -20.027 1.00 95.19 164 THR A N 1
ATOM 1245 C CA . THR A 1 164 ? 21.056 -3.933 -21.141 1.00 95.19 164 THR A CA 1
ATOM 1246 C C . THR A 1 164 ? 20.296 -4.627 -22.262 1.00 95.19 164 THR A C 1
ATOM 1248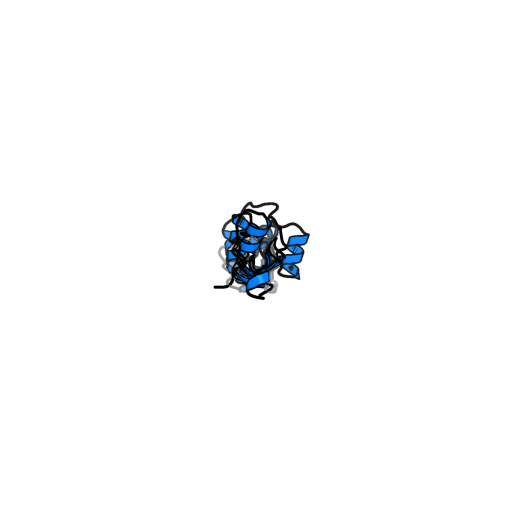 O O . THR A 1 164 ? 19.868 -5.776 -22.123 1.00 95.19 164 THR A O 1
ATOM 1251 N N . LYS A 1 165 ? 20.054 -3.908 -23.359 1.00 93.88 165 LYS A N 1
ATOM 1252 C CA . LYS A 1 165 ? 19.218 -4.372 -24.477 1.00 93.88 165 LYS A CA 1
ATOM 1253 C C . LYS A 1 165 ? 19.805 -3.937 -25.825 1.00 93.88 165 LYS A C 1
ATOM 1255 O O . LYS A 1 165 ? 20.510 -2.928 -25.864 1.00 93.88 165 LYS A O 1
ATOM 1260 N N . PRO A 1 166 ? 19.518 -4.663 -26.921 1.00 93.94 166 PRO A N 1
ATOM 1261 C CA . PRO A 1 166 ? 20.020 -4.298 -28.237 1.00 93.94 166 PRO A CA 1
ATOM 1262 C C . PRO A 1 166 ? 19.320 -3.046 -28.777 1.00 93.94 166 PRO A C 1
ATOM 1264 O O . PRO A 1 166 ? 18.104 -2.868 -28.624 1.00 93.94 166 PRO A O 1
ATOM 1267 N N . LEU A 1 167 ? 20.104 -2.193 -29.429 1.00 93.12 167 LEU A N 1
ATOM 1268 C CA . LEU A 1 167 ? 19.647 -1.121 -30.307 1.00 93.12 167 LEU A CA 1
ATOM 1269 C C . LEU A 1 167 ? 19.313 -1.689 -31.701 1.00 93.12 167 LEU A C 1
ATOM 1271 O O . LEU A 1 167 ? 19.633 -2.830 -32.018 1.00 93.12 167 LEU A O 1
ATOM 1275 N N . ARG A 1 168 ? 18.713 -0.877 -32.575 1.00 90.38 168 ARG A N 1
ATOM 1276 C CA . ARG A 1 168 ? 18.391 -1.205 -33.979 1.00 90.38 168 ARG A CA 1
ATOM 1277 C C . ARG A 1 168 ? 19.618 -1.623 -34.791 1.00 90.38 168 ARG A C 1
ATOM 1279 O O . ARG A 1 168 ? 19.479 -2.396 -35.725 1.00 90.38 168 ARG A O 1
ATOM 1286 N N . CYS A 1 169 ? 20.804 -1.136 -34.429 1.00 89.94 169 CYS A N 1
ATOM 1287 C CA . CYS A 1 169 ? 22.069 -1.558 -35.031 1.00 89.94 169 CYS A CA 1
ATOM 1288 C C . CYS A 1 169 ? 22.595 -2.907 -34.501 1.00 89.94 169 CYS A C 1
ATOM 1290 O O . CYS A 1 169 ? 23.667 -3.333 -34.909 1.00 89.94 169 CYS A O 1
ATOM 1292 N N . GLY A 1 170 ? 21.884 -3.563 -33.578 1.00 90.25 170 GLY A N 1
ATOM 1293 C CA . GLY A 1 170 ? 22.262 -4.842 -32.968 1.00 90.25 170 GLY A CA 1
ATOM 1294 C C . GLY A 1 170 ? 23.153 -4.722 -31.728 1.00 90.25 170 GLY A C 1
ATOM 1295 O O . GLY A 1 170 ? 23.180 -5.637 -30.910 1.00 90.25 170 GLY A O 1
ATOM 1296 N N . HIS A 1 171 ? 23.831 -3.590 -31.533 1.00 91.88 171 HIS A N 1
ATOM 1297 C CA . HIS A 1 171 ? 24.693 -3.365 -30.372 1.00 91.88 171 HIS A CA 1
ATOM 1298 C C . HIS A 1 171 ? 23.917 -3.241 -29.060 1.00 91.88 171 HIS A C 1
ATOM 1300 O O . HIS A 1 171 ? 22.843 -2.638 -29.011 1.00 91.88 171 HIS A O 1
ATOM 1306 N N . MET A 1 172 ? 24.494 -3.762 -27.977 1.00 93.81 172 MET A N 1
ATOM 1307 C CA . MET A 1 172 ? 23.908 -3.685 -26.640 1.00 93.81 172 MET A CA 1
ATOM 1308 C C . MET A 1 172 ? 24.131 -2.301 -26.028 1.00 93.81 172 MET A C 1
ATOM 1310 O O . MET A 1 172 ? 25.236 -1.771 -26.055 1.00 93.81 172 MET A O 1
ATOM 1314 N N . ALA A 1 173 ? 23.090 -1.729 -25.430 1.00 93.31 173 ALA A N 1
ATOM 1315 C CA . ALA A 1 173 ? 23.175 -0.484 -24.679 1.00 93.31 173 ALA A CA 1
ATOM 1316 C C . ALA A 1 173 ? 22.660 -0.683 -23.253 1.00 93.31 173 ALA A C 1
ATOM 1318 O O . ALA A 1 173 ? 21.583 -1.246 -23.052 1.00 93.31 173 ALA A O 1
ATOM 1319 N N . SER A 1 174 ? 23.420 -0.181 -22.278 1.00 94.75 174 SER A N 1
ATOM 1320 C CA . SER A 1 174 ? 23.033 -0.119 -20.865 1.00 94.75 174 SER A CA 1
ATOM 1321 C C . SER A 1 174 ? 22.442 1.252 -20.552 1.00 94.75 174 SER A C 1
ATOM 1323 O O . SER A 1 174 ? 23.166 2.238 -20.410 1.00 94.75 174 SER A O 1
ATOM 1325 N N . ILE A 1 175 ? 21.115 1.332 -20.483 1.00 92.69 175 ILE A N 1
ATOM 1326 C CA . ILE A 1 175 ? 20.366 2.582 -20.290 1.00 92.69 175 ILE A CA 1
ATOM 1327 C C . ILE A 1 175 ? 19.156 2.362 -19.376 1.00 92.69 175 ILE A C 1
ATOM 1329 O O . ILE A 1 175 ? 18.786 1.226 -19.105 1.00 92.69 175 ILE A O 1
ATOM 1333 N N . SER A 1 176 ? 18.505 3.426 -18.895 1.00 93.19 176 SER A N 1
ATOM 1334 C CA . SER A 1 176 ? 17.312 3.252 -18.058 1.00 93.19 176 SER A CA 1
ATOM 1335 C C . SER A 1 176 ? 16.157 2.606 -18.831 1.00 93.19 176 SER A C 1
ATOM 1337 O O . SER A 1 176 ? 15.935 2.894 -20.010 1.00 93.19 176 SER A O 1
ATOM 1339 N N . CYS A 1 177 ? 15.382 1.769 -18.141 1.00 91.62 177 CYS A N 1
ATOM 1340 C CA . CYS A 1 177 ? 14.231 1.058 -18.682 1.00 91.62 177 CYS A CA 1
ATOM 1341 C C . CYS A 1 177 ? 13.269 2.020 -19.382 1.00 91.62 177 CYS A C 1
ATOM 1343 O O . CYS A 1 177 ? 12.882 1.764 -20.520 1.00 91.62 177 CYS A O 1
ATOM 1345 N N . ARG A 1 178 ? 12.968 3.174 -18.768 1.00 89.88 178 ARG A N 1
ATOM 1346 C CA . ARG A 1 178 ? 12.131 4.202 -19.397 1.00 89.88 178 ARG A CA 1
ATOM 1347 C C . ARG A 1 178 ? 12.696 4.694 -20.733 1.00 89.88 178 ARG A C 1
ATOM 1349 O O . ARG A 1 178 ? 11.964 4.725 -21.716 1.00 89.88 178 ARG A O 1
ATOM 1356 N N . LYS A 1 179 ? 13.989 5.035 -20.790 1.00 91.50 179 LYS A N 1
ATOM 1357 C CA . LYS A 1 179 ? 14.626 5.478 -22.041 1.00 91.50 179 LYS A CA 1
ATOM 1358 C C . LYS A 1 179 ? 14.554 4.391 -23.114 1.00 91.50 179 LYS A C 1
ATOM 1360 O O . LYS A 1 179 ? 14.308 4.702 -24.274 1.00 91.50 179 LYS A O 1
ATOM 1365 N N . TYR A 1 180 ? 14.717 3.124 -22.728 1.00 92.38 180 TYR A N 1
ATOM 1366 C CA . TYR A 1 180 ? 14.612 2.010 -23.667 1.00 92.38 180 TYR A CA 1
ATOM 1367 C C . TYR A 1 180 ? 13.175 1.803 -24.156 1.00 92.38 180 TYR A C 1
ATOM 1369 O O . TYR A 1 180 ? 12.964 1.536 -25.334 1.00 92.38 180 TYR A O 1
ATOM 1377 N N . GLN A 1 181 ? 12.176 1.963 -23.287 1.00 90.50 181 GLN A N 1
ATOM 1378 C CA . GLN A 1 181 ? 10.767 1.896 -23.681 1.00 90.50 181 GLN A CA 1
ATOM 1379 C C . GLN A 1 181 ? 10.400 2.999 -24.673 1.00 90.50 181 GLN A C 1
ATOM 1381 O O . GLN A 1 181 ? 9.775 2.710 -25.691 1.00 90.50 181 GLN A O 1
ATOM 1386 N N . ASP A 1 182 ? 10.821 4.238 -24.411 1.00 92.00 182 ASP A N 1
ATOM 1387 C CA . ASP A 1 182 ? 10.583 5.360 -25.322 1.00 92.00 182 ASP A CA 1
ATOM 1388 C C . ASP A 1 182 ? 11.288 5.125 -26.673 1.00 92.00 182 ASP A C 1
ATOM 1390 O O . ASP A 1 182 ? 10.713 5.394 -27.727 1.00 92.00 182 ASP A O 1
ATOM 1394 N N . TYR A 1 183 ? 12.483 4.527 -26.668 1.00 93.44 183 TYR A N 1
ATOM 1395 C CA . TYR A 1 183 ? 13.185 4.101 -27.881 1.00 93.44 183 TYR A CA 1
ATOM 1396 C C . TYR A 1 183 ? 12.464 2.995 -28.664 1.00 93.44 183 TYR A C 1
ATOM 1398 O O . TYR A 1 183 ? 12.273 3.111 -29.878 1.00 93.44 183 TYR A O 1
ATOM 1406 N N . ALA A 1 184 ? 12.039 1.930 -27.981 1.00 90.44 184 ALA A N 1
ATOM 1407 C CA . ALA A 1 184 ? 11.321 0.809 -28.584 1.00 90.44 184 ALA A CA 1
ATOM 1408 C C . ALA A 1 184 ? 9.970 1.254 -29.172 1.00 90.44 184 ALA A C 1
ATOM 1410 O O . ALA A 1 184 ? 9.585 0.802 -30.247 1.00 90.44 184 ALA A O 1
ATOM 1411 N N . ALA A 1 185 ? 9.299 2.205 -28.514 1.00 91.56 185 ALA A N 1
ATOM 1412 C CA . ALA A 1 185 ? 8.068 2.839 -28.983 1.00 91.56 185 ALA A CA 1
ATOM 1413 C C . ALA A 1 185 ? 8.294 3.940 -30.040 1.00 91.56 185 ALA A C 1
ATOM 1415 O O . ALA A 1 185 ? 7.342 4.618 -30.417 1.00 91.56 185 ALA A O 1
ATOM 1416 N N . GLN A 1 186 ? 9.533 4.139 -30.508 1.00 91.75 186 GLN A N 1
ATOM 1417 C CA . GLN A 1 186 ? 9.913 5.151 -31.504 1.00 91.75 186 GLN A CA 1
ATOM 1418 C C . GLN A 1 186 ? 9.633 6.608 -31.085 1.00 91.75 186 GLN A C 1
ATOM 1420 O O . GLN A 1 186 ? 9.499 7.488 -31.930 1.00 91.75 186 GLN A O 1
ATOM 1425 N N . ARG A 1 187 ? 9.565 6.878 -29.778 1.00 92.00 187 ARG A N 1
ATOM 1426 C CA . ARG A 1 187 ? 9.354 8.217 -29.197 1.00 92.00 187 ARG A CA 1
ATOM 1427 C C . ARG A 1 187 ? 10.658 8.929 -28.838 1.00 92.00 187 ARG A C 1
ATOM 1429 O O . ARG A 1 187 ? 10.639 10.117 -28.538 1.00 92.00 187 ARG A O 1
ATOM 1436 N N . ALA A 1 188 ? 11.776 8.208 -28.841 1.00 91.94 188 ALA A N 1
ATOM 1437 C CA . ALA A 1 188 ? 13.106 8.740 -28.574 1.00 91.94 188 ALA A CA 1
ATOM 1438 C C . ALA A 1 188 ? 14.162 8.022 -29.426 1.00 91.94 188 ALA A C 1
ATOM 1440 O O . ALA A 1 188 ? 13.969 6.880 -29.849 1.00 91.94 188 ALA A O 1
ATOM 1441 N N . SER A 1 189 ? 15.301 8.675 -29.643 1.00 91.44 189 SER A N 1
ATOM 1442 C CA . SER A 1 189 ? 16.497 8.061 -30.219 1.00 91.44 189 SER A CA 1
ATOM 1443 C C . SER A 1 189 ? 17.518 7.745 -29.122 1.00 91.44 189 SER A C 1
ATOM 1445 O O . SER A 1 189 ? 17.597 8.420 -28.095 1.00 91.44 189 SER A O 1
ATOM 1447 N N . ILE A 1 190 ? 18.302 6.688 -29.335 1.00 91.50 190 ILE A N 1
ATOM 1448 C CA . ILE A 1 190 ? 19.475 6.369 -28.519 1.00 91.50 190 ILE A CA 1
ATOM 1449 C C . ILE A 1 190 ? 20.653 6.255 -29.469 1.00 91.50 190 ILE A C 1
ATOM 1451 O O . ILE A 1 190 ? 20.629 5.442 -30.395 1.00 91.50 190 ILE A O 1
ATOM 1455 N N . GLU A 1 191 ? 21.681 7.056 -29.224 1.00 90.38 191 GLU A N 1
ATOM 1456 C CA . GLU A 1 191 ? 22.931 6.973 -29.966 1.00 90.38 191 GLU A CA 1
ATOM 1457 C C . GLU A 1 191 ? 23.713 5.725 -29.558 1.00 90.38 191 GLU A C 1
ATOM 1459 O O . GLU A 1 191 ? 23.965 5.475 -28.375 1.00 90.38 191 GLU A O 1
ATOM 1464 N N . CYS A 1 192 ? 24.113 4.939 -30.556 1.00 91.56 192 CYS A N 1
ATOM 1465 C CA . CYS A 1 192 ? 25.012 3.819 -30.345 1.00 91.56 192 CYS A CA 1
ATOM 1466 C C . CYS A 1 192 ? 26.438 4.338 -30.124 1.00 91.56 192 CYS A C 1
ATOM 1468 O O . CYS A 1 192 ? 26.966 5.078 -30.953 1.00 91.56 192 CYS A O 1
ATOM 1470 N N . LYS A 1 193 ? 27.056 3.930 -29.011 1.00 90.25 193 LYS A N 1
ATOM 1471 C CA . LYS A 1 193 ? 28.441 4.283 -28.659 1.00 90.25 193 LYS A CA 1
ATOM 1472 C C . LYS A 1 193 ? 29.464 3.225 -29.077 1.00 90.25 193 LYS A C 1
ATOM 1474 O O . LYS A 1 193 ? 30.655 3.454 -28.908 1.00 90.25 193 LYS A O 1
ATOM 1479 N N . GLU A 1 194 ? 28.998 2.097 -29.604 1.00 90.50 194 GLU A N 1
ATOM 1480 C CA . GLU A 1 194 ? 29.857 1.014 -30.071 1.00 90.50 194 GLU A CA 1
ATOM 1481 C C . GLU A 1 194 ? 30.486 1.337 -31.429 1.00 90.50 194 GLU A C 1
ATOM 1483 O O . GLU A 1 194 ? 29.983 2.152 -32.219 1.00 90.50 194 GLU A O 1
ATOM 1488 N N . THR A 1 195 ? 31.587 0.650 -31.705 1.00 90.25 195 THR A N 1
ATOM 1489 C CA . THR A 1 195 ? 32.271 0.691 -32.994 1.00 90.25 195 THR A CA 1
ATOM 1490 C C . THR A 1 195 ? 31.642 -0.322 -33.946 1.00 90.25 195 THR A C 1
ATOM 1492 O O . THR A 1 195 ? 31.479 -1.489 -33.605 1.00 90.25 195 THR A O 1
ATOM 1495 N N . ALA A 1 196 ? 31.313 0.115 -35.159 1.00 88.19 196 ALA A N 1
ATOM 1496 C CA . ALA A 1 196 ? 30.914 -0.749 -36.263 1.00 88.19 196 ALA A CA 1
ATOM 1497 C C . ALA A 1 196 ? 32.066 -0.882 -37.264 1.00 88.19 196 ALA A C 1
ATOM 1499 O O . ALA A 1 196 ? 32.825 0.061 -37.473 1.00 88.19 196 ALA A O 1
ATOM 1500 N N . PHE A 1 197 ? 32.167 -2.031 -37.927 1.00 88.12 197 PHE A N 1
ATOM 1501 C CA . PHE A 1 197 ? 33.096 -2.222 -39.038 1.00 88.12 197 PHE A CA 1
ATOM 1502 C C . PHE A 1 197 ? 32.358 -1.993 -40.353 1.00 88.12 197 PHE A C 1
ATOM 1504 O O . PHE A 1 197 ? 31.331 -2.625 -40.613 1.00 88.12 197 PHE A O 1
ATOM 1511 N N . ARG A 1 198 ? 32.858 -1.071 -41.176 1.00 87.56 198 ARG A N 1
ATOM 1512 C CA . ARG A 1 198 ? 32.279 -0.747 -42.488 1.00 87.56 198 ARG A CA 1
ATOM 1513 C C . ARG A 1 198 ? 33.283 -1.055 -43.599 1.00 87.56 198 ARG A C 1
ATOM 1515 O O . ARG A 1 198 ? 34.477 -0.874 -43.368 1.00 87.56 198 ARG A O 1
ATOM 1522 N N . PRO A 1 199 ? 32.834 -1.497 -44.787 1.00 88.25 199 PRO A N 1
ATOM 1523 C CA . PRO A 1 199 ? 33.733 -1.752 -45.908 1.00 88.25 199 PRO A CA 1
ATOM 1524 C C . PRO A 1 199 ? 34.524 -0.496 -46.281 1.00 88.25 199 PRO A C 1
ATOM 1526 O O . PRO A 1 199 ? 33.951 0.593 -46.342 1.00 88.25 199 PRO A O 1
ATOM 1529 N N . CYS A 1 200 ? 35.822 -0.642 -46.554 1.00 88.75 200 CYS A N 1
ATOM 1530 C CA . CYS A 1 200 ? 36.614 0.461 -47.094 1.00 88.75 200 CYS A CA 1
ATOM 1531 C C . CYS A 1 200 ? 36.287 0.646 -48.580 1.00 88.75 200 CYS A C 1
ATOM 1533 O O . CYS A 1 200 ? 36.425 -0.298 -49.367 1.00 88.75 200 CYS A O 1
ATOM 1535 N N . TRP A 1 201 ? 35.910 1.865 -48.977 1.00 87.75 201 TRP A N 1
ATOM 1536 C CA . TRP A 1 201 ? 35.656 2.198 -50.386 1.00 87.75 201 TRP A CA 1
ATOM 1537 C C . TRP A 1 201 ? 36.876 1.910 -51.274 1.00 87.75 201 TRP A C 1
ATOM 1539 O O . TRP A 1 201 ? 36.728 1.417 -52.388 1.00 87.75 201 TRP A O 1
ATOM 1549 N N . ASN A 1 202 ? 38.082 2.153 -50.753 1.00 88.56 202 ASN A N 1
ATOM 1550 C CA . ASN A 1 202 ? 39.344 1.961 -51.466 1.00 88.56 202 ASN A CA 1
ATOM 1551 C C . ASN A 1 202 ? 40.078 0.663 -51.067 1.00 88.56 202 ASN A C 1
ATOM 1553 O O . ASN A 1 202 ? 41.309 0.595 -51.096 1.00 88.56 202 ASN A O 1
ATOM 1557 N N . SER A 1 203 ? 39.335 -0.373 -50.660 1.00 87.38 203 SER A N 1
ATOM 1558 C CA . SER A 1 203 ? 39.903 -1.655 -50.200 1.00 87.38 203 SER A CA 1
ATOM 1559 C C . SER A 1 203 ? 40.831 -2.315 -51.228 1.00 87.38 203 SER A C 1
ATOM 1561 O O . SER A 1 203 ? 41.823 -2.927 -50.842 1.00 87.38 203 SER A O 1
ATOM 1563 N N . GLY A 1 204 ? 40.565 -2.132 -52.527 1.00 84.69 204 GLY A N 1
ATOM 1564 C CA . GLY A 1 204 ? 41.412 -2.643 -53.610 1.00 84.69 204 GLY A CA 1
ATOM 1565 C C . GLY A 1 204 ? 42.801 -1.999 -53.698 1.00 84.69 204 GLY A C 1
ATOM 1566 O O . GLY A 1 204 ? 43.704 -2.609 -54.261 1.00 84.69 204 GLY A O 1
ATOM 1567 N N . VAL A 1 205 ? 42.989 -0.801 -53.132 1.00 87.00 205 VAL A N 1
ATOM 1568 C CA . VAL A 1 205 ? 44.281 -0.092 -53.135 1.00 87.00 205 VAL A CA 1
ATOM 1569 C C . VAL A 1 205 ? 44.966 -0.179 -51.775 1.00 87.00 205 VAL A C 1
ATOM 1571 O O . VAL A 1 205 ? 46.162 -0.446 -51.725 1.00 87.00 205 VAL A O 1
ATOM 1574 N N . CYS A 1 206 ? 44.239 0.012 -50.668 1.00 86.06 206 CYS A N 1
ATOM 1575 C CA . CYS A 1 206 ? 44.858 0.019 -49.336 1.00 86.06 206 CYS A CA 1
ATOM 1576 C C . CYS A 1 206 ? 44.795 -1.313 -48.579 1.00 86.06 206 CYS A C 1
ATOM 1578 O O . CYS A 1 206 ? 45.274 -1.385 -47.451 1.00 86.06 206 CYS A O 1
ATOM 1580 N N . GLY A 1 207 ? 44.195 -2.362 -49.150 1.00 85.19 207 GLY A N 1
ATOM 1581 C CA . GLY A 1 207 ? 44.198 -3.721 -48.591 1.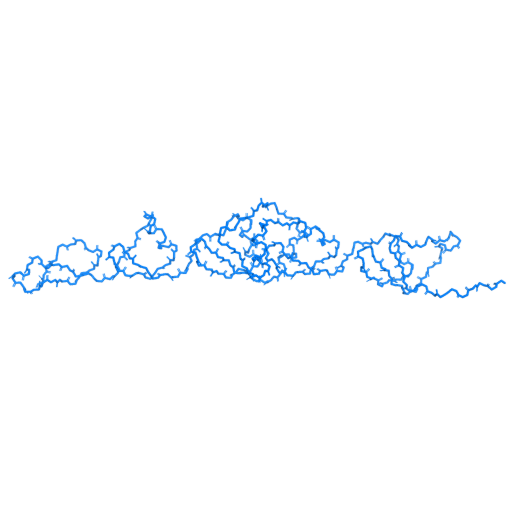00 85.19 207 GLY A CA 1
ATOM 1582 C C . GLY A 1 207 ? 43.318 -3.941 -47.352 1.00 85.19 207 GLY A C 1
ATOM 1583 O O . GLY A 1 207 ? 43.125 -5.080 -46.931 1.00 85.19 207 GLY A O 1
ATOM 1584 N N . HIS A 1 208 ? 42.739 -2.889 -46.769 1.00 85.00 208 HIS A N 1
ATOM 1585 C CA . HIS A 1 208 ? 41.826 -3.003 -45.633 1.00 85.00 208 HIS A CA 1
ATOM 1586 C C . HIS A 1 208 ? 40.413 -3.370 -46.098 1.00 85.00 208 HIS A C 1
ATOM 1588 O O . HIS A 1 208 ? 39.739 -2.567 -46.740 1.00 85.00 208 HIS A O 1
ATOM 1594 N N . ALA A 1 209 ? 39.932 -4.565 -45.739 1.00 85.94 209 ALA A N 1
ATOM 1595 C CA . ALA A 1 209 ? 38.581 -5.011 -46.094 1.00 85.94 209 ALA A CA 1
ATOM 1596 C C . ALA A 1 209 ? 37.482 -4.192 -45.390 1.00 85.94 209 ALA A C 1
ATOM 1598 O O . ALA A 1 209 ? 36.466 -3.856 -45.998 1.00 85.94 209 ALA A O 1
ATOM 1599 N N . ALA A 1 210 ? 37.693 -3.836 -44.120 1.00 87.12 210 ALA A N 1
ATOM 1600 C CA . ALA A 1 210 ? 36.773 -3.021 -43.338 1.00 87.12 210 ALA A CA 1
ATOM 1601 C C . ALA A 1 210 ? 37.525 -2.144 -42.332 1.00 87.12 210 ALA A C 1
ATOM 1603 O O . ALA A 1 210 ? 38.594 -2.519 -41.851 1.00 87.12 210 ALA A O 1
ATOM 1604 N N . LEU A 1 211 ? 36.944 -0.991 -42.005 1.00 88.00 211 LEU A N 1
ATOM 1605 C CA . LEU A 1 211 ? 37.503 -0.009 -41.080 1.00 88.00 211 LEU A CA 1
ATOM 1606 C C . LEU A 1 211 ? 36.568 0.206 -39.879 1.00 88.00 211 LEU A C 1
ATOM 1608 O O . LEU A 1 211 ? 35.342 0.185 -40.051 1.00 88.00 211 LEU A O 1
ATOM 1612 N N . PRO A 1 212 ? 37.123 0.406 -38.668 1.00 88.50 212 PRO A N 1
ATOM 1613 C CA . PRO A 1 212 ? 36.340 0.707 -37.478 1.00 88.50 212 PRO A CA 1
ATOM 1614 C C . PRO A 1 212 ? 35.818 2.149 -37.526 1.00 88.50 212 PRO A C 1
ATOM 1616 O O . PRO A 1 212 ? 36.584 3.100 -37.656 1.00 88.50 212 PRO A O 1
ATOM 1619 N N . VAL A 1 213 ? 34.509 2.324 -37.368 1.00 88.75 213 VAL A N 1
ATOM 1620 C CA . VAL A 1 213 ? 33.842 3.632 -37.295 1.00 88.75 213 VAL A CA 1
ATOM 1621 C C . VAL A 1 213 ? 32.849 3.675 -36.145 1.00 88.75 213 VAL A C 1
ATOM 1623 O O . VAL A 1 213 ? 32.381 2.641 -35.674 1.00 88.75 213 VAL A O 1
ATOM 1626 N N . LYS A 1 214 ? 32.449 4.875 -35.712 1.00 88.38 214 LYS A N 1
ATOM 1627 C CA . LYS A 1 214 ? 31.296 5.011 -34.810 1.00 88.38 214 LYS A CA 1
ATOM 1628 C C . LYS A 1 214 ? 30.058 4.428 -35.485 1.00 88.38 214 LYS A C 1
ATOM 1630 O O . LYS A 1 214 ? 29.770 4.767 -36.630 1.00 88.38 214 LYS A O 1
ATOM 1635 N N . CYS A 1 215 ? 29.306 3.590 -34.777 1.00 87.12 215 CYS A N 1
ATOM 1636 C CA . CYS A 1 215 ? 28.132 2.928 -35.345 1.00 87.12 215 CYS A CA 1
ATOM 1637 C C . CYS A 1 215 ? 27.061 3.910 -35.862 1.00 87.12 215 CYS A C 1
ATOM 1639 O O . CYS A 1 215 ? 26.368 3.591 -36.823 1.00 87.12 215 CYS A O 1
ATOM 1641 N N . SER A 1 216 ? 26.959 5.103 -35.269 1.00 80.69 216 SER A N 1
ATOM 1642 C CA . SER A 1 216 ? 26.061 6.182 -35.706 1.00 80.69 216 SER A CA 1
ATOM 1643 C C . SER A 1 216 ? 26.513 6.928 -36.969 1.00 80.69 216 SER A C 1
ATOM 1645 O O . SER A 1 216 ? 25.807 7.826 -37.416 1.00 80.69 216 SER A O 1
ATOM 1647 N N . SER A 1 217 ? 27.682 6.601 -37.527 1.00 79.69 217 SER A N 1
ATOM 1648 C CA . SER A 1 217 ? 28.182 7.218 -38.753 1.00 79.69 217 SER A CA 1
ATOM 1649 C C . SER A 1 217 ? 27.621 6.514 -39.991 1.00 79.69 217 SER A C 1
ATOM 1651 O O . SER A 1 217 ? 27.832 5.311 -40.174 1.00 79.69 217 SER A O 1
ATOM 1653 N N . ASP A 1 218 ? 26.977 7.290 -40.863 1.00 71.19 218 ASP A N 1
ATOM 1654 C CA . ASP A 1 218 ? 26.568 6.877 -42.215 1.00 71.19 218 ASP A CA 1
ATOM 1655 C C . ASP A 1 218 ? 27.611 7.256 -43.286 1.00 71.19 218 ASP A C 1
ATOM 1657 O O . ASP A 1 218 ? 27.350 7.173 -44.484 1.00 71.19 218 ASP A O 1
ATOM 1661 N N . ALA A 1 219 ? 28.807 7.686 -42.874 1.00 76.88 219 ALA A N 1
ATOM 1662 C CA . ALA A 1 219 ? 29.846 8.107 -43.803 1.00 76.88 219 ALA A CA 1
ATOM 1663 C C . ALA A 1 219 ? 30.496 6.918 -44.529 1.00 76.88 219 ALA A C 1
ATOM 1665 O O . ALA A 1 219 ? 30.860 5.909 -43.916 1.00 76.88 219 ALA A O 1
ATOM 1666 N N . THR A 1 220 ? 30.723 7.084 -45.833 1.00 78.25 220 THR A N 1
ATOM 1667 C CA . THR A 1 220 ? 31.665 6.259 -46.597 1.00 78.25 220 THR A CA 1
ATOM 1668 C C . THR A 1 220 ? 33.058 6.409 -45.990 1.00 78.25 220 THR A C 1
ATOM 1670 O O . THR A 1 220 ? 33.529 7.531 -45.808 1.00 78.25 220 THR A O 1
ATOM 1673 N N . VAL A 1 221 ? 33.718 5.291 -45.680 1.00 83.56 221 VAL A N 1
ATOM 1674 C CA . VAL A 1 221 ? 35.050 5.294 -45.062 1.00 83.56 221 VAL A CA 1
ATOM 1675 C C . VAL A 1 221 ? 36.154 4.948 -46.047 1.00 83.56 221 VAL A C 1
ATOM 1677 O O . VAL A 1 221 ? 36.032 4.019 -46.849 1.00 83.56 221 VAL A O 1
ATOM 1680 N N . CYS A 1 222 ? 37.255 5.681 -45.924 1.00 81.69 222 CYS A N 1
ATOM 1681 C CA . CYS A 1 222 ? 38.525 5.413 -46.576 1.00 81.69 222 CYS A CA 1
ATOM 1682 C C . CYS A 1 222 ? 39.620 5.337 -45.507 1.00 81.69 222 CYS A C 1
ATOM 1684 O O . CYS A 1 222 ? 39.503 5.938 -44.442 1.00 81.69 222 CYS A O 1
ATOM 1686 N N . CYS A 1 223 ? 40.647 4.553 -45.800 1.00 77.44 223 CYS A N 1
ATOM 1687 C CA . CYS A 1 223 ? 41.935 4.582 -45.118 1.00 77.44 223 CYS A CA 1
ATOM 1688 C C . CYS A 1 223 ? 42.589 5.957 -45.346 1.00 77.44 223 CYS A C 1
ATOM 1690 O O . CYS A 1 223 ? 42.466 6.493 -46.451 1.00 77.44 223 CYS A O 1
ATOM 1692 N N . ASP A 1 224 ? 43.223 6.506 -44.307 1.00 69.62 224 ASP A N 1
ATOM 1693 C CA . ASP A 1 224 ? 44.065 7.707 -44.415 1.00 69.62 224 ASP A CA 1
ATOM 1694 C C . ASP A 1 224 ? 45.306 7.446 -45.285 1.00 69.62 224 ASP A C 1
ATOM 1696 O O . ASP A 1 224 ? 45.832 6.304 -45.244 1.00 69.62 224 ASP A O 1
#

Organism: NCBI:txid311494

Radius of gyration: 34.62 Å; chains: 1; bounding box: 78×24×113 Å

Secondary structure (DSSP, 8-state):
-----PPP--EEETT-PPPPPGGGTT-----EEEEE-TTS-EEEEEGGG--SSPPPP--EEEEE-TTT--EEEEEGGGHHHHHH---S-HHHHHHHHHH-EE-TT---S--PPPPHHHHHHHHT---EEEEEPTTS-EEEEEHHHHHHHHHHSS-------EEEEE-TTS-EEEEEHHHHHHHHTTSS-----SEEEEEBTTHHHH--SEEEEETT----B---